Protein AF-A0AB35UR75-F1 (afdb_monomer)

Structure (mmCIF, N/CA/C/O backbone):
data_AF-A0AB35UR75-F1
#
_entry.id   AF-A0AB35UR75-F1
#
loop_
_atom_site.group_PDB
_atom_site.id
_atom_site.type_symbol
_atom_site.label_atom_id
_atom_site.label_alt_id
_atom_site.label_comp_id
_atom_site.label_asym_id
_atom_site.label_entity_id
_atom_site.label_seq_id
_atom_site.pdbx_PDB_ins_code
_atom_site.Cartn_x
_atom_site.Cartn_y
_atom_site.Cartn_z
_atom_site.occupancy
_atom_site.B_iso_or_equiv
_atom_site.auth_seq_id
_atom_site.auth_comp_id
_atom_site.auth_asym_id
_atom_site.auth_atom_id
_atom_site.pdbx_PDB_model_num
ATOM 1 N N . MET A 1 1 ? -21.219 5.440 0.608 1.00 74.81 1 MET A N 1
ATOM 2 C CA . MET A 1 1 ? -21.344 5.245 -0.854 1.00 74.81 1 MET A CA 1
ATOM 3 C C . MET A 1 1 ? -20.034 5.528 -1.594 1.00 74.81 1 MET A C 1
ATOM 5 O O . MET A 1 1 ? -19.455 4.579 -2.101 1.00 74.81 1 MET A O 1
ATOM 9 N N . LEU A 1 2 ? -19.507 6.763 -1.577 1.00 87.50 2 LEU A N 1
ATOM 10 C CA . LEU A 1 2 ? -18.275 7.136 -2.304 1.00 87.50 2 LEU A CA 1
ATOM 11 C C . LEU A 1 2 ? -17.045 6.272 -1.964 1.00 87.50 2 LEU A C 1
ATOM 13 O O . LEU A 1 2 ? -16.333 5.838 -2.860 1.00 87.50 2 LEU A O 1
ATOM 17 N N . LEU A 1 3 ? -16.819 5.976 -0.679 1.00 89.62 3 LEU A N 1
ATOM 18 C CA . LEU A 1 3 ? -15.689 5.144 -0.257 1.00 89.62 3 LEU A CA 1
ATOM 19 C C . LEU A 1 3 ? -15.738 3.734 -0.871 1.00 89.62 3 LEU A C 1
ATOM 21 O O . LEU A 1 3 ? -14.747 3.274 -1.419 1.00 89.62 3 LEU A O 1
ATOM 25 N N . ASN A 1 4 ? -16.903 3.077 -0.843 1.00 89.25 4 ASN A N 1
ATOM 26 C CA . ASN A 1 4 ? -17.063 1.744 -1.430 1.00 89.25 4 ASN A CA 1
ATOM 27 C C . ASN A 1 4 ? -16.842 1.761 -2.945 1.00 89.25 4 ASN A C 1
ATOM 29 O O . ASN A 1 4 ? -16.219 0.845 -3.469 1.00 89.25 4 ASN A O 1
ATOM 33 N N . LEU A 1 5 ? -17.311 2.810 -3.630 1.00 90.56 5 LEU A N 1
ATOM 34 C CA . LEU A 1 5 ? -17.071 2.989 -5.060 1.00 90.56 5 LEU A CA 1
ATOM 35 C C . LEU A 1 5 ? -15.566 3.073 -5.357 1.00 90.56 5 LEU A C 1
ATOM 37 O O . LEU A 1 5 ? -15.084 2.401 -6.261 1.00 90.56 5 LEU A O 1
ATOM 41 N N . MET A 1 6 ? -14.811 3.836 -4.564 1.00 89.94 6 MET A N 1
ATOM 42 C CA . MET A 1 6 ? -13.359 3.946 -4.731 1.00 89.94 6 MET A CA 1
ATOM 43 C C . MET A 1 6 ? -12.644 2.615 -4.470 1.00 89.94 6 MET A C 1
ATOM 45 O O . MET A 1 6 ? -11.841 2.181 -5.291 1.00 89.94 6 MET A O 1
ATOM 49 N N . THR A 1 7 ? -12.964 1.953 -3.355 1.00 90.75 7 THR A N 1
ATOM 50 C CA . THR A 1 7 ? -12.305 0.717 -2.906 1.00 90.75 7 THR A CA 1
ATOM 51 C C . THR A 1 7 ? -12.595 -0.480 -3.807 1.00 90.75 7 THR A C 1
ATOM 53 O O . THR A 1 7 ? -11.682 -1.241 -4.103 1.00 90.75 7 THR A O 1
ATOM 56 N N . TYR A 1 8 ? -13.854 -0.675 -4.204 1.00 91.94 8 TYR A N 1
ATOM 57 C CA . TYR A 1 8 ? -14.306 -1.918 -4.839 1.00 91.94 8 TYR A CA 1
ATOM 58 C C . TYR A 1 8 ? -14.535 -1.794 -6.345 1.00 91.94 8 TYR A C 1
ATOM 60 O O . TYR A 1 8 ? -14.646 -2.815 -7.015 1.00 91.94 8 TYR A O 1
ATOM 68 N N . VAL A 1 9 ? -14.596 -0.572 -6.884 1.00 91.31 9 VAL A N 1
ATOM 69 C CA . VAL A 1 9 ? -14.837 -0.347 -8.315 1.00 91.31 9 VAL A CA 1
ATOM 70 C C . VAL A 1 9 ? -13.695 0.439 -8.938 1.00 91.31 9 VAL A C 1
ATOM 72 O O . VAL A 1 9 ? -12.986 -0.101 -9.775 1.00 91.31 9 VAL A O 1
ATOM 75 N N . LEU A 1 10 ? -13.473 1.688 -8.523 1.00 92.50 10 LEU A N 1
ATOM 76 C CA . LEU A 1 10 ? -12.587 2.600 -9.247 1.00 92.50 10 LEU A CA 1
ATOM 77 C C . LEU A 1 10 ? -11.115 2.176 -9.178 1.00 92.50 10 LEU A C 1
ATOM 79 O O . LEU A 1 10 ? -10.493 2.026 -10.225 1.00 92.50 10 LEU A O 1
ATOM 83 N N . ILE A 1 11 ? -10.560 1.949 -7.981 1.00 93.25 11 ILE A N 1
ATOM 84 C CA . ILE A 1 11 ? -9.151 1.544 -7.838 1.00 93.25 11 ILE A CA 1
ATOM 85 C C . ILE A 1 11 ? -8.904 0.160 -8.467 1.00 93.25 11 ILE A C 1
ATOM 87 O O . ILE A 1 11 ? -7.960 0.047 -9.255 1.00 93.25 11 ILE A O 1
ATOM 91 N N . PRO A 1 12 ? -9.732 -0.878 -8.211 1.00 93.56 12 PRO A N 1
ATOM 92 C CA . PRO A 1 12 ? -9.566 -2.174 -8.866 1.00 93.56 12 PRO A CA 1
ATOM 93 C C . PRO A 1 12 ? -9.702 -2.104 -10.387 1.00 93.56 12 PRO A C 1
ATOM 95 O O . PRO A 1 12 ? -8.818 -2.589 -11.085 1.00 93.56 12 PRO A O 1
ATOM 98 N N . ALA A 1 13 ? -10.752 -1.466 -10.917 1.00 92.06 13 ALA A N 1
ATOM 99 C CA . ALA A 1 13 ? -10.961 -1.372 -12.361 1.00 92.06 13 ALA A CA 1
ATOM 100 C C . ALA A 1 13 ? -9.818 -0.616 -13.040 1.00 92.06 13 ALA A C 1
ATOM 102 O O . ALA A 1 13 ? -9.298 -1.087 -14.046 1.00 92.06 13 ALA A O 1
ATOM 103 N N . TYR A 1 14 ? -9.374 0.505 -12.465 1.00 91.81 14 TYR A N 1
ATOM 104 C CA . TYR A 1 14 ? -8.231 1.247 -12.988 1.00 91.81 14 TYR A CA 1
ATOM 105 C C . TYR A 1 14 ? -6.970 0.377 -13.004 1.00 91.81 14 TYR A C 1
ATOM 107 O O . TYR A 1 14 ? -6.294 0.289 -14.024 1.00 91.81 14 TYR A O 1
ATOM 115 N N . THR A 1 15 ? -6.669 -0.299 -11.892 1.00 91.75 15 THR A N 1
ATOM 116 C CA . THR A 1 15 ? -5.466 -1.136 -11.753 1.00 91.75 15 THR A CA 1
ATOM 117 C C . THR A 1 15 ? -5.481 -2.304 -12.744 1.00 91.75 15 THR A C 1
ATOM 119 O O . THR A 1 15 ? -4.474 -2.566 -13.394 1.00 91.75 15 THR A O 1
ATOM 122 N N . LEU A 1 16 ? -6.626 -2.971 -12.917 1.00 90.75 16 LEU A N 1
ATOM 123 C CA . LEU A 1 16 ? -6.777 -4.098 -13.843 1.00 90.75 16 LEU A CA 1
ATOM 124 C C . LEU A 1 16 ? -6.752 -3.668 -15.316 1.00 90.75 16 LEU A C 1
ATOM 126 O O . LEU A 1 16 ? -6.174 -4.364 -16.147 1.00 90.75 16 LEU A O 1
ATOM 130 N N . LEU A 1 17 ? -7.352 -2.522 -15.652 1.00 89.31 17 LEU A N 1
ATOM 131 C CA . LEU A 1 17 ? -7.284 -1.965 -17.005 1.00 89.31 17 LEU A CA 1
ATOM 132 C C . LEU A 1 17 ? -5.863 -1.515 -17.354 1.00 89.31 17 LEU A C 1
ATOM 134 O O . LEU A 1 17 ? -5.429 -1.716 -18.484 1.00 89.31 17 LEU A O 1
ATOM 138 N N . PHE A 1 18 ? -5.135 -0.953 -16.387 1.00 88.69 18 PHE A N 1
ATOM 139 C CA . PHE A 1 18 ? -3.762 -0.489 -16.571 1.00 88.69 18 PHE A CA 1
ATOM 140 C C . PHE A 1 18 ? -2.787 -1.629 -16.896 1.00 88.69 18 PHE A C 1
ATOM 142 O O . PHE A 1 18 ? -1.912 -1.468 -17.740 1.00 88.69 18 PHE A O 1
ATOM 149 N N . ILE A 1 19 ? -2.965 -2.797 -16.275 1.00 89.38 19 ILE A N 1
ATOM 150 C CA . ILE A 1 19 ? -2.129 -3.982 -16.524 1.00 89.38 19 ILE A CA 1
ATOM 151 C C . ILE A 1 19 ? -2.641 -4.850 -17.682 1.00 89.38 19 ILE A C 1
ATOM 153 O O . ILE A 1 19 ? -2.143 -5.953 -17.890 1.00 89.38 19 ILE A O 1
ATOM 157 N N . LYS A 1 20 ? -3.669 -4.421 -18.423 1.00 86.81 20 LYS A N 1
ATOM 158 C CA . LYS A 1 20 ? -4.241 -5.240 -19.496 1.00 86.81 20 LYS A CA 1
ATOM 159 C C . LYS A 1 20 ? -3.176 -5.533 -20.559 1.00 86.81 20 LYS A C 1
ATOM 161 O O . LYS A 1 20 ? -2.653 -4.619 -21.185 1.00 86.81 20 LYS A O 1
ATOM 166 N N . GLY A 1 21 ? -2.912 -6.819 -20.787 1.00 79.69 21 GLY A N 1
ATOM 167 C CA . GLY A 1 21 ? -1.883 -7.276 -21.727 1.00 79.69 21 GLY A CA 1
ATOM 168 C C . GLY A 1 21 ? -0.485 -7.422 -21.118 1.00 79.69 21 GLY A C 1
ATOM 169 O O . GLY A 1 21 ? 0.453 -7.671 -21.867 1.00 79.69 21 GLY A O 1
ATOM 170 N N . SER A 1 22 ? -0.339 -7.291 -19.793 1.00 82.88 22 SER A N 1
ATOM 171 C CA . SER A 1 22 ? 0.930 -7.512 -19.099 1.00 82.88 22 SER A CA 1
ATOM 172 C C . SER A 1 22 ? 1.208 -8.979 -18.777 1.00 82.88 22 SER A C 1
ATOM 174 O O . SER A 1 22 ? 0.301 -9.787 -18.559 1.00 82.88 22 SER A O 1
ATOM 176 N N . HIS A 1 23 ? 2.497 -9.309 -18.671 1.00 86.56 23 HIS A N 1
ATOM 177 C CA . HIS A 1 23 ? 2.949 -10.568 -18.087 1.00 86.56 23 HIS A CA 1
ATOM 178 C C . HIS A 1 23 ? 2.941 -10.448 -16.562 1.00 86.56 23 HIS A C 1
ATOM 180 O O . HIS A 1 23 ? 3.839 -9.851 -15.969 1.00 86.56 23 HIS A O 1
ATOM 186 N N . LEU A 1 24 ? 1.910 -11.006 -15.926 1.00 84.00 24 LEU A N 1
ATOM 187 C CA . LEU A 1 24 ? 1.669 -10.828 -14.492 1.00 84.00 24 LEU A CA 1
ATOM 188 C C . LEU A 1 24 ? 2.833 -11.311 -13.613 1.00 84.00 24 LEU A C 1
ATOM 190 O O . LEU A 1 24 ? 3.142 -10.664 -12.614 1.00 84.00 24 LEU A O 1
ATOM 194 N N . PHE A 1 25 ? 3.474 -12.421 -13.977 1.00 87.44 25 PHE A N 1
ATOM 195 C CA . PHE A 1 25 ? 4.555 -13.009 -13.185 1.00 87.44 25 PHE A CA 1
ATOM 196 C C . PHE A 1 25 ? 5.946 -12.611 -13.686 1.00 87.44 25 PHE A C 1
ATOM 198 O O . PHE A 1 25 ? 6.838 -12.452 -12.869 1.00 87.44 25 PHE A O 1
ATOM 205 N N . ASP A 1 26 ? 6.121 -12.344 -14.981 1.00 83.31 26 ASP A N 1
ATOM 206 C CA . ASP A 1 26 ? 7.455 -12.132 -15.568 1.00 83.31 26 ASP A CA 1
ATOM 207 C C . ASP A 1 26 ? 7.848 -10.652 -15.712 1.00 83.31 26 ASP A C 1
ATOM 209 O O . ASP A 1 26 ? 8.947 -10.332 -16.162 1.00 83.31 26 ASP A O 1
ATOM 213 N N . SER A 1 27 ? 6.953 -9.725 -15.359 1.00 84.69 27 SER A N 1
ATOM 214 C CA . SER A 1 27 ? 7.192 -8.285 -15.486 1.00 84.69 27 SER A CA 1
ATOM 215 C C . SER A 1 27 ? 6.746 -7.515 -14.251 1.00 84.69 27 SER A C 1
ATOM 217 O O . SER A 1 27 ? 5.850 -7.957 -13.530 1.00 84.69 27 SER A O 1
ATOM 219 N N . ASN A 1 28 ? 7.323 -6.332 -14.040 1.00 85.62 28 ASN A N 1
ATOM 220 C CA . ASN A 1 28 ? 6.916 -5.426 -12.963 1.00 85.62 28 ASN A CA 1
ATOM 221 C C . ASN A 1 28 ? 5.854 -4.440 -13.471 1.00 85.62 28 ASN A C 1
ATOM 223 O O . ASN A 1 28 ? 5.889 -4.008 -14.632 1.00 85.62 28 ASN A O 1
ATOM 227 N N . PHE A 1 29 ? 4.943 -4.034 -12.593 1.00 85.12 29 PHE A N 1
ATOM 228 C CA . PHE A 1 29 ? 3.858 -3.095 -12.879 1.00 85.12 29 PHE A CA 1
ATOM 229 C C . PHE A 1 29 ? 4.420 -1.777 -13.426 1.00 85.12 29 PHE A C 1
ATOM 231 O O . PHE A 1 29 ? 3.922 -1.218 -14.406 1.00 85.12 29 PHE A O 1
ATOM 238 N N . SER A 1 30 ? 5.541 -1.329 -12.861 1.00 85.25 30 SER A N 1
ATOM 239 C CA . SER A 1 30 ? 6.245 -0.118 -13.280 1.00 85.25 30 SER A CA 1
ATOM 240 C C . SER A 1 30 ? 6.883 -0.201 -14.670 1.00 85.25 30 SER A C 1
ATOM 242 O O . SER A 1 30 ? 7.068 0.848 -15.287 1.00 85.25 30 SER A O 1
ATOM 244 N N . VAL A 1 31 ? 7.175 -1.396 -15.212 1.00 84.50 31 VAL A N 1
ATOM 245 C CA . VAL A 1 31 ? 7.622 -1.537 -16.620 1.00 84.50 31 VAL A CA 1
ATOM 246 C C . VAL A 1 31 ? 6.511 -1.074 -17.553 1.00 84.50 31 VAL A C 1
ATOM 248 O O . VAL A 1 31 ? 6.744 -0.262 -18.445 1.00 84.50 31 VAL A O 1
ATOM 251 N N . HIS A 1 32 ? 5.282 -1.529 -17.295 1.00 83.06 32 HIS A N 1
ATOM 252 C CA . HIS A 1 32 ? 4.104 -1.134 -18.066 1.00 83.06 32 HIS A CA 1
ATOM 253 C C . HIS A 1 32 ? 3.824 0.359 -17.938 1.0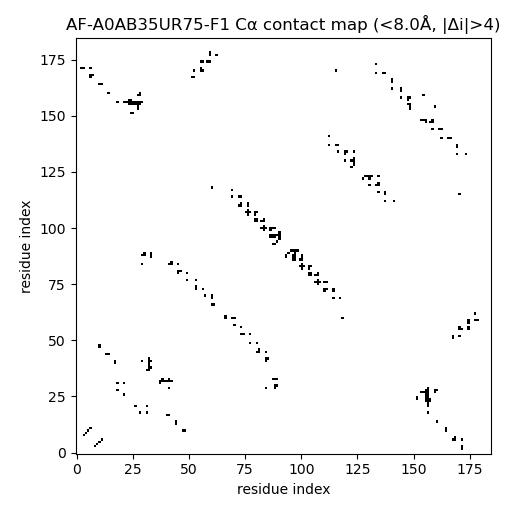0 83.06 32 HIS A C 1
ATOM 255 O O . HIS A 1 32 ? 3.406 0.986 -18.910 1.00 83.06 32 HIS A O 1
ATOM 261 N N . GLY A 1 33 ? 4.098 0.934 -16.767 1.00 77.31 33 GLY A N 1
ATOM 262 C CA . GLY A 1 33 ? 3.952 2.362 -16.523 1.00 77.31 33 GLY A CA 1
ATOM 263 C C . GLY A 1 33 ? 4.985 3.248 -17.195 1.00 77.31 33 GLY A C 1
ATOM 264 O O . GLY A 1 33 ? 4.677 4.394 -17.487 1.00 77.31 33 GLY A O 1
ATOM 265 N N . ASN A 1 34 ? 6.182 2.747 -17.490 1.00 82.44 34 ASN A N 1
ATOM 266 C CA . ASN A 1 34 ? 7.230 3.561 -18.105 1.00 82.44 34 ASN A CA 1
ATOM 267 C C . ASN A 1 34 ? 7.212 3.546 -19.641 1.00 82.44 34 ASN A C 1
ATOM 269 O O . ASN A 1 34 ? 7.977 4.290 -20.262 1.00 82.44 34 ASN A O 1
ATOM 273 N N . LEU A 1 35 ? 6.303 2.781 -20.259 1.00 83.56 35 LEU A N 1
ATOM 274 C CA . LEU A 1 35 ? 6.006 2.895 -21.688 1.00 83.56 35 LEU A CA 1
ATOM 275 C C . LEU A 1 35 ? 5.522 4.322 -22.014 1.00 83.56 35 LEU A C 1
ATOM 277 O O . LEU A 1 35 ? 4.701 4.852 -21.261 1.00 83.56 35 LEU A O 1
ATOM 281 N N . PRO A 1 36 ? 5.948 4.942 -23.133 1.00 79.00 36 PRO A N 1
ATOM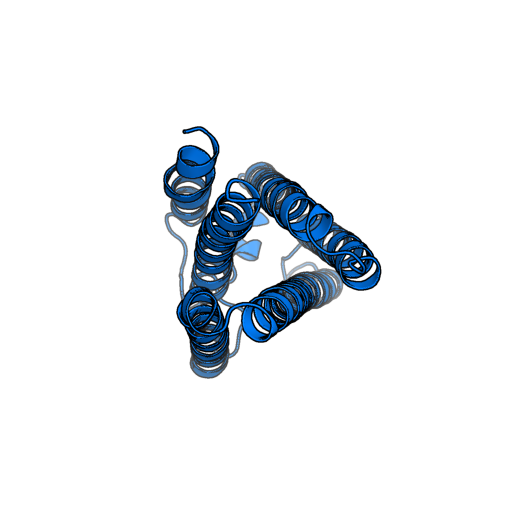 282 C CA . PRO A 1 36 ? 5.612 6.336 -23.449 1.00 79.00 36 PRO A CA 1
ATOM 283 C C . PRO A 1 36 ? 4.112 6.663 -23.405 1.00 79.00 36 PRO A C 1
ATOM 285 O O . PRO A 1 36 ? 3.729 7.755 -22.999 1.00 79.00 36 PRO A O 1
ATOM 288 N N . SER A 1 37 ? 3.248 5.710 -23.768 1.00 84.38 37 SER A N 1
ATOM 289 C CA . SER A 1 37 ? 1.788 5.871 -23.727 1.00 84.38 37 SER A CA 1
ATOM 290 C C . SER A 1 37 ? 1.186 5.816 -22.317 1.00 84.38 37 SER A C 1
ATOM 292 O O . SER A 1 37 ? 0.060 6.265 -22.117 1.00 84.38 37 SER A O 1
ATOM 294 N N . ASN A 1 38 ? 1.907 5.259 -21.341 1.00 87.19 38 ASN A N 1
ATOM 295 C CA . ASN A 1 38 ? 1.361 4.850 -20.046 1.00 87.19 38 ASN A CA 1
ATOM 296 C C . ASN A 1 38 ? 1.925 5.643 -18.858 1.00 87.19 38 ASN A C 1
ATOM 298 O O . ASN A 1 38 ? 1.384 5.528 -17.760 1.00 87.19 38 ASN A O 1
ATOM 302 N N . GLN A 1 39 ? 2.949 6.479 -19.061 1.00 86.31 39 GLN A N 1
ATOM 303 C CA . GLN A 1 39 ? 3.597 7.265 -17.996 1.00 86.31 39 GLN A CA 1
ATOM 304 C C . GLN A 1 39 ? 2.610 8.127 -17.210 1.00 86.31 39 GLN A C 1
ATOM 306 O O . GLN A 1 39 ? 2.606 8.112 -15.978 1.00 86.31 39 GLN A O 1
ATOM 311 N N . LEU A 1 40 ? 1.712 8.822 -17.912 1.00 88.31 40 LEU A N 1
ATOM 312 C CA . LEU A 1 40 ? 0.663 9.606 -17.264 1.00 88.31 40 LEU A CA 1
ATOM 313 C C . LEU A 1 40 ? -0.287 8.705 -16.463 1.00 88.31 40 LEU A C 1
ATOM 315 O O . LEU A 1 40 ? -0.624 9.023 -15.327 1.00 88.31 40 LEU A O 1
ATOM 319 N N . ALA A 1 41 ? -0.696 7.569 -17.031 1.00 90.38 41 ALA A N 1
ATOM 320 C CA . ALA A 1 41 ? -1.603 6.637 -16.369 1.00 90.38 41 ALA A CA 1
ATOM 321 C C . ALA A 1 41 ? -0.974 6.013 -15.110 1.00 90.38 41 ALA A C 1
ATOM 323 O O . ALA A 1 41 ? -1.666 5.818 -14.108 1.00 90.38 41 ALA A O 1
ATOM 324 N N . PHE A 1 42 ? 0.334 5.760 -15.128 1.00 91.94 42 PHE A N 1
ATOM 325 C CA . PHE A 1 42 ? 1.087 5.270 -13.978 1.00 91.94 42 PHE A CA 1
ATOM 326 C C . PHE A 1 42 ? 1.186 6.319 -12.868 1.00 91.94 42 PHE A C 1
ATOM 328 O O . PHE A 1 42 ? 0.915 6.026 -11.702 1.00 91.94 42 PHE A O 1
ATOM 335 N N . LEU A 1 43 ? 1.491 7.567 -13.232 1.00 92.06 43 LEU A N 1
ATOM 336 C CA . LEU A 1 43 ? 1.521 8.678 -12.286 1.00 92.06 43 LEU A CA 1
ATOM 337 C C . LEU A 1 43 ? 0.141 8.915 -11.656 1.00 92.06 43 LEU A C 1
ATOM 339 O O . LEU A 1 43 ? 0.035 9.051 -10.437 1.00 92.06 43 LEU A O 1
ATOM 343 N N . LEU A 1 44 ? -0.923 8.913 -12.466 1.00 92.81 44 LEU A N 1
ATOM 344 C CA . LEU A 1 44 ? -2.304 9.062 -11.999 1.00 92.81 44 LEU A CA 1
ATOM 345 C C . LEU A 1 44 ? -2.706 7.939 -11.038 1.00 92.81 44 LEU A C 1
ATOM 347 O O . LEU A 1 44 ? -3.335 8.214 -10.016 1.00 92.81 44 LEU A O 1
ATOM 351 N N . TRP A 1 45 ? -2.299 6.698 -11.317 1.00 94.69 45 TRP A N 1
ATOM 352 C CA . TRP A 1 45 ? -2.492 5.577 -10.397 1.00 94.69 45 TRP A CA 1
ATOM 353 C C . TRP A 1 45 ? -1.788 5.817 -9.058 1.00 94.69 45 TRP A C 1
ATOM 355 O O . TRP A 1 45 ? -2.411 5.702 -8.001 1.00 94.69 45 TRP A O 1
ATOM 365 N N . GLY A 1 46 ? -0.514 6.219 -9.096 1.00 93.81 46 GLY A N 1
ATOM 366 C CA . GLY A 1 46 ? 0.271 6.515 -7.898 1.00 93.81 46 GLY A CA 1
ATOM 367 C C . GLY A 1 46 ? -0.357 7.617 -7.046 1.00 93.81 46 GLY A C 1
ATOM 368 O O . GLY A 1 46 ? -0.471 7.473 -5.826 1.00 93.81 46 GLY A O 1
ATOM 369 N N . VAL A 1 47 ? -0.832 8.691 -7.681 1.00 94.50 47 VAL A N 1
ATOM 370 C CA . VAL A 1 47 ? -1.544 9.794 -7.016 1.00 94.50 47 VAL A CA 1
ATOM 371 C C . VAL A 1 47 ? -2.857 9.308 -6.401 1.00 94.50 47 VAL A C 1
ATOM 373 O O . VAL A 1 47 ? -3.120 9.585 -5.230 1.00 94.50 47 VAL A O 1
ATOM 376 N N . LEU A 1 48 ? -3.660 8.548 -7.148 1.00 94.88 48 LEU A N 1
ATOM 377 C CA . LEU A 1 48 ? -4.937 8.004 -6.684 1.00 94.88 48 LEU A CA 1
ATOM 378 C C . LEU A 1 48 ? -4.761 7.146 -5.423 1.00 94.88 48 LEU A C 1
ATOM 380 O O . LEU A 1 48 ? -5.441 7.367 -4.417 1.00 94.88 48 LEU A O 1
ATOM 384 N N . VAL A 1 49 ? -3.828 6.194 -5.459 1.00 95.06 49 VAL A N 1
ATOM 385 C CA . VAL A 1 49 ? -3.544 5.284 -4.340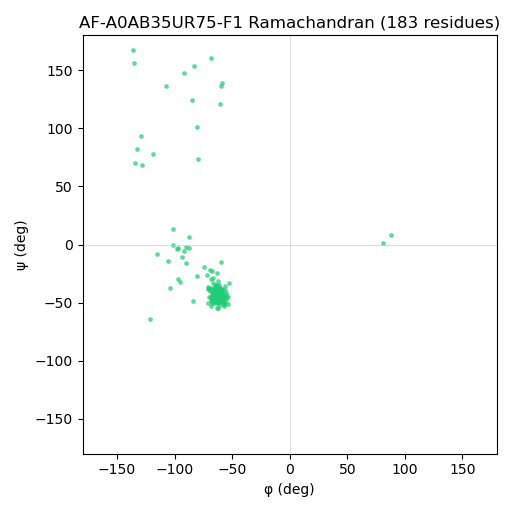 1.00 95.06 49 VAL A CA 1
ATOM 386 C C . VAL A 1 49 ? -2.960 6.045 -3.144 1.00 95.06 49 VAL A C 1
ATOM 388 O O . VAL A 1 49 ? -3.367 5.810 -2.003 1.00 95.06 49 VAL A O 1
ATOM 391 N N . SER A 1 50 ? -2.077 7.018 -3.388 1.00 95.56 50 SER A N 1
ATOM 392 C CA . SER A 1 50 ? -1.506 7.872 -2.338 1.00 95.56 50 SER A CA 1
ATOM 393 C C . SER A 1 50 ? -2.574 8.686 -1.610 1.00 95.56 50 SER A C 1
ATOM 395 O O . SER A 1 50 ? -2.611 8.689 -0.379 1.00 95.56 50 SER A O 1
ATOM 397 N N . ILE A 1 51 ? -3.474 9.344 -2.350 1.00 95.62 51 ILE A N 1
ATOM 398 C CA . ILE A 1 51 ? -4.585 10.117 -1.773 1.00 95.62 51 ILE A CA 1
ATOM 399 C C . ILE A 1 51 ? -5.493 9.195 -0.961 1.00 95.62 51 ILE A C 1
ATOM 401 O O . ILE A 1 51 ? -5.866 9.533 0.165 1.00 95.62 51 ILE A O 1
ATOM 405 N N . TYR A 1 52 ? -5.820 8.021 -1.503 1.00 96.50 52 TYR A N 1
ATOM 406 C CA . TYR A 1 52 ? -6.670 7.046 -0.834 1.00 96.50 52 TYR A CA 1
ATOM 407 C C . TYR A 1 52 ? -6.108 6.636 0.535 1.00 96.50 52 TYR A C 1
ATOM 409 O O . TYR A 1 52 ? -6.798 6.767 1.554 1.00 96.50 52 TYR A O 1
ATOM 417 N N . PHE A 1 53 ? -4.844 6.201 0.585 1.00 97.19 53 PHE A N 1
ATOM 418 C CA . PHE A 1 53 ? -4.206 5.809 1.842 1.00 97.19 53 PHE A CA 1
ATOM 419 C C . PHE A 1 53 ? -4.018 6.994 2.785 1.00 97.19 53 PHE A C 1
ATOM 421 O O . PHE A 1 53 ? -4.319 6.867 3.972 1.00 97.19 53 PHE A O 1
ATOM 428 N N . TYR A 1 54 ? -3.598 8.157 2.277 1.00 96.81 54 TYR A N 1
ATOM 429 C CA . TYR A 1 54 ? -3.432 9.359 3.090 1.00 96.81 54 TYR A CA 1
ATOM 430 C C . TYR A 1 54 ? -4.721 9.728 3.825 1.00 96.81 54 TYR A C 1
ATOM 432 O O . TYR A 1 54 ? -4.709 9.955 5.036 1.00 96.81 54 TYR A O 1
ATOM 440 N N . VAL A 1 55 ? -5.844 9.774 3.105 1.00 96.06 55 VAL A N 1
ATOM 441 C CA . VAL A 1 55 ? -7.133 10.186 3.665 1.00 96.06 55 VAL A CA 1
ATOM 442 C C . VAL A 1 55 ? -7.629 9.170 4.686 1.00 96.06 55 VAL A C 1
ATOM 444 O O . VAL A 1 55 ? -7.993 9.559 5.797 1.00 96.06 55 VAL A O 1
ATOM 447 N N . LEU A 1 56 ? -7.658 7.879 4.346 1.00 96.50 56 LEU A N 1
ATOM 448 C CA . LEU A 1 56 ? -8.218 6.871 5.246 1.00 96.50 56 LEU A CA 1
ATOM 449 C C . LEU A 1 56 ? -7.359 6.640 6.479 1.00 96.50 56 LEU A C 1
ATOM 451 O O . LEU A 1 56 ? -7.896 6.614 7.586 1.00 96.50 56 LEU A O 1
ATOM 455 N N . ILE A 1 57 ? -6.042 6.514 6.313 1.00 96.56 57 ILE A N 1
ATOM 456 C CA . ILE A 1 57 ? -5.153 6.268 7.445 1.00 96.56 57 ILE A CA 1
ATOM 457 C C . ILE A 1 57 ? -5.190 7.468 8.389 1.00 96.56 57 ILE A C 1
ATOM 459 O O . ILE A 1 57 ? -5.416 7.263 9.574 1.00 96.56 57 ILE A O 1
ATOM 463 N N . ASN A 1 58 ? -5.099 8.715 7.907 1.00 94.94 58 ASN A N 1
ATOM 464 C CA . ASN A 1 58 ? -5.227 9.872 8.804 1.00 94.94 58 ASN A CA 1
ATOM 465 C C . ASN A 1 58 ? -6.585 9.915 9.521 1.00 94.94 58 ASN A C 1
ATOM 467 O O . ASN A 1 58 ? -6.630 10.226 10.709 1.00 94.94 58 ASN A O 1
ATOM 471 N N . ARG A 1 59 ? -7.689 9.557 8.849 1.00 94.44 59 ARG A N 1
ATOM 472 C CA . ARG A 1 59 ? -9.011 9.468 9.496 1.00 94.44 59 ARG A CA 1
ATOM 473 C C . ARG A 1 59 ? -9.070 8.421 10.600 1.00 94.44 59 ARG A C 1
ATOM 475 O O . ARG A 1 59 ? -9.726 8.664 11.608 1.00 94.44 59 ARG A O 1
ATOM 482 N N . ILE A 1 60 ? -8.397 7.288 10.419 1.00 94.50 60 ILE A N 1
ATOM 483 C CA . ILE A 1 60 ? -8.247 6.272 11.463 1.00 94.50 60 ILE A CA 1
ATOM 484 C C . ILE A 1 60 ? -7.372 6.816 12.600 1.00 94.50 60 ILE A C 1
ATOM 486 O O . ILE A 1 60 ? -7.749 6.730 13.764 1.00 94.50 60 ILE A O 1
ATOM 490 N N . LEU A 1 61 ? -6.227 7.419 12.273 1.00 93.44 61 LEU A N 1
ATOM 491 C CA . LEU A 1 61 ? -5.260 7.938 13.241 1.00 93.44 61 LEU A CA 1
ATOM 492 C C . LEU A 1 61 ? -5.837 9.035 14.143 1.00 93.44 61 LEU A C 1
ATOM 494 O O . LEU A 1 61 ? -5.512 9.053 15.324 1.00 93.44 61 LEU A O 1
ATOM 498 N N . MET A 1 62 ? -6.737 9.886 13.636 1.00 90.50 62 MET A N 1
ATOM 499 C CA . MET A 1 62 ? -7.450 10.891 14.444 1.00 90.50 62 MET A CA 1
ATOM 500 C C . MET A 1 62 ? -8.297 10.289 15.578 1.00 90.50 62 MET A C 1
ATOM 502 O O . MET A 1 62 ? -8.723 11.017 16.469 1.00 90.50 62 MET A O 1
ATOM 506 N N . ARG A 1 63 ? -8.564 8.977 15.555 1.00 87.62 63 ARG A N 1
ATOM 507 C CA . ARG A 1 63 ? -9.305 8.268 16.609 1.00 87.62 63 ARG A CA 1
ATOM 508 C C . ARG A 1 63 ? -8.406 7.686 17.699 1.00 87.62 63 ARG A C 1
ATOM 510 O O . ARG A 1 63 ? -8.914 7.170 18.686 1.00 87.62 63 ARG A O 1
ATOM 517 N N . PHE A 1 64 ? -7.086 7.773 17.546 1.00 84.75 64 PHE A N 1
ATOM 518 C CA . PHE A 1 64 ? -6.122 7.324 18.547 1.00 84.75 64 PHE A CA 1
ATOM 519 C C . PHE A 1 64 ? -5.460 8.530 19.222 1.00 84.75 64 PHE A C 1
ATOM 521 O O . PHE A 1 64 ? -5.028 9.458 18.544 1.00 84.75 64 PHE A O 1
ATOM 528 N N . GLN A 1 65 ? -5.318 8.493 20.553 1.00 76.19 65 GLN A N 1
ATOM 529 C CA . GLN A 1 65 ? -4.706 9.587 21.324 1.00 76.19 65 GLN A CA 1
ATOM 530 C C . GLN A 1 65 ? -3.228 9.845 20.956 1.00 76.19 65 GLN A C 1
ATOM 532 O O . GLN A 1 65 ? -2.784 10.988 20.980 1.00 76.19 65 GLN A O 1
ATOM 537 N N . GLU A 1 66 ? -2.470 8.817 20.550 1.00 80.06 66 GLU A N 1
ATOM 538 C CA . GLU A 1 66 ? -1.025 8.925 20.275 1.00 80.06 66 GLU A CA 1
ATOM 539 C C . GLU A 1 66 ? -0.620 8.382 18.894 1.00 80.06 66 GLU A C 1
ATOM 541 O O . GLU A 1 66 ? 0.081 7.376 18.771 1.00 80.06 66 GLU A O 1
ATOM 546 N N . ALA A 1 67 ? -1.035 9.055 17.821 1.00 86.81 67 ALA A N 1
ATOM 547 C CA . ALA A 1 67 ? -0.795 8.619 16.438 1.00 86.81 67 ALA A CA 1
ATOM 548 C C . ALA A 1 67 ? 0.361 9.336 15.700 1.00 86.81 67 ALA A C 1
ATOM 550 O O . ALA A 1 67 ? 0.474 9.256 14.472 1.00 86.81 67 ALA A O 1
ATOM 551 N N . ARG A 1 68 ? 1.213 10.084 16.419 1.00 89.25 68 ARG A N 1
ATOM 552 C CA . ARG A 1 68 ? 2.225 10.965 15.802 1.00 89.25 68 ARG A CA 1
ATOM 553 C C . ARG A 1 68 ? 3.224 10.203 14.933 1.00 89.25 68 ARG A C 1
ATOM 555 O O . ARG A 1 68 ? 3.526 10.648 13.828 1.00 89.25 68 ARG A O 1
ATOM 562 N N . LEU A 1 69 ? 3.726 9.069 15.422 1.00 93.38 69 LEU A N 1
ATOM 563 C CA . LEU A 1 69 ? 4.699 8.264 14.688 1.00 93.38 69 LEU A CA 1
ATOM 564 C C . LEU A 1 69 ? 4.083 7.707 13.402 1.00 93.38 69 LEU A C 1
ATOM 566 O O . LEU A 1 69 ? 4.670 7.855 12.337 1.00 93.38 69 LEU A O 1
ATOM 570 N N . GLU A 1 70 ? 2.884 7.130 13.476 1.00 94.38 70 GLU A N 1
ATOM 571 C CA . GLU A 1 70 ? 2.181 6.579 12.315 1.00 94.38 70 GLU A CA 1
ATOM 572 C C . GLU A 1 70 ? 1.883 7.656 11.261 1.00 94.38 70 GLU A C 1
ATOM 574 O O . GLU A 1 70 ? 2.029 7.398 10.069 1.00 94.38 70 GLU A O 1
ATOM 579 N N . SER A 1 71 ? 1.542 8.879 11.683 1.00 94.50 71 SER A N 1
ATOM 580 C CA . SER A 1 71 ? 1.333 10.007 10.767 1.00 94.50 71 SER A CA 1
ATOM 581 C C . SER A 1 71 ? 2.625 10.432 10.056 1.00 94.50 71 SER A C 1
ATOM 583 O O . SER A 1 71 ? 2.605 10.725 8.860 1.00 94.50 71 SER A O 1
ATOM 585 N N . ILE A 1 72 ? 3.766 10.435 10.757 1.00 96.69 72 ILE A N 1
ATOM 586 C CA . ILE A 1 72 ? 5.076 10.714 10.146 1.00 96.69 72 ILE A CA 1
ATOM 587 C C . ILE A 1 72 ? 5.444 9.606 9.157 1.00 96.69 72 ILE A C 1
ATOM 589 O O . ILE A 1 72 ? 5.790 9.902 8.014 1.00 96.69 72 ILE A O 1
ATOM 593 N N . LEU A 1 73 ? 5.313 8.340 9.564 1.00 97.50 73 LEU A N 1
ATOM 594 C CA . LEU A 1 73 ? 5.591 7.190 8.701 1.00 97.50 73 LEU A CA 1
ATOM 595 C C . LEU A 1 73 ? 4.718 7.212 7.442 1.00 97.50 73 LEU A C 1
ATOM 597 O O . LEU A 1 73 ? 5.221 6.932 6.360 1.00 97.50 73 LEU A O 1
ATOM 601 N N . LEU A 1 74 ? 3.444 7.604 7.554 1.00 97.62 74 LEU A N 1
ATOM 602 C CA . LEU A 1 74 ? 2.535 7.740 6.414 1.00 97.62 74 LEU A CA 1
ATOM 603 C C . LEU A 1 74 ? 3.031 8.784 5.409 1.00 97.62 74 LEU A C 1
ATOM 605 O O . LEU A 1 74 ? 3.045 8.523 4.209 1.00 97.62 74 LEU A O 1
ATOM 609 N N . LYS A 1 75 ? 3.466 9.955 5.888 1.00 97.25 75 LYS A N 1
ATOM 610 C CA . LYS A 1 75 ? 4.021 11.008 5.023 1.00 97.25 75 LYS A CA 1
ATOM 611 C C . LYS A 1 75 ? 5.289 10.535 4.314 1.00 97.25 75 LYS A C 1
ATOM 613 O O . LYS A 1 75 ? 5.438 10.791 3.124 1.00 97.25 75 LYS A O 1
ATOM 618 N N . ILE A 1 76 ? 6.161 9.812 5.019 1.00 98.19 76 ILE A N 1
ATOM 619 C CA . ILE A 1 76 ? 7.372 9.220 4.432 1.00 98.19 76 ILE A CA 1
ATOM 620 C C . ILE A 1 76 ? 6.999 8.161 3.386 1.00 98.19 76 ILE A C 1
ATOM 622 O O . ILE A 1 76 ? 7.550 8.183 2.293 1.00 98.19 76 ILE A O 1
ATOM 626 N N . ALA A 1 77 ? 6.040 7.277 3.674 1.00 97.94 77 ALA A N 1
ATOM 627 C CA . ALA A 1 77 ? 5.593 6.246 2.737 1.00 97.94 77 ALA A CA 1
ATOM 628 C C . ALA A 1 77 ? 5.036 6.850 1.439 1.00 97.94 77 ALA A C 1
ATOM 630 O O . ALA A 1 77 ? 5.379 6.395 0.352 1.00 97.94 77 ALA A O 1
ATOM 631 N N . ILE A 1 78 ? 4.230 7.910 1.544 1.00 97.75 78 ILE A N 1
ATOM 632 C CA . ILE A 1 78 ? 3.687 8.625 0.380 1.00 97.75 78 ILE A CA 1
ATOM 633 C C . ILE A 1 78 ? 4.791 9.346 -0.391 1.00 97.75 78 ILE A C 1
ATOM 635 O O . ILE A 1 78 ? 4.794 9.304 -1.617 1.00 97.75 78 ILE A O 1
ATOM 639 N N . LEU A 1 79 ? 5.741 9.978 0.304 1.00 97.56 79 LEU A N 1
ATOM 640 C CA . LEU A 1 79 ? 6.887 10.612 -0.344 1.00 97.56 79 LEU A CA 1
ATOM 641 C C . LEU A 1 79 ? 7.716 9.582 -1.119 1.00 97.56 79 LEU A C 1
ATOM 643 O O . LEU A 1 79 ? 8.059 9.824 -2.270 1.00 97.56 79 LEU A O 1
ATOM 647 N N . LEU A 1 80 ? 8.000 8.425 -0.521 1.00 97.94 80 LEU A N 1
ATOM 648 C CA . LEU A 1 80 ? 8.720 7.341 -1.186 1.00 97.94 80 LEU A CA 1
ATOM 649 C C . LEU A 1 80 ? 7.943 6.799 -2.387 1.00 97.94 80 LEU A C 1
ATOM 651 O O . LEU A 1 80 ? 8.535 6.604 -3.441 1.00 97.94 80 LEU A O 1
ATOM 655 N N . LEU A 1 81 ? 6.625 6.622 -2.271 1.00 96.56 81 LEU A N 1
ATOM 656 C CA . LEU A 1 81 ? 5.797 6.211 -3.404 1.00 96.56 81 LEU A CA 1
ATOM 657 C C . LEU A 1 81 ? 5.828 7.254 -4.528 1.00 96.56 81 LEU A C 1
ATOM 659 O O . LEU A 1 81 ? 5.983 6.890 -5.689 1.00 96.56 81 LEU A O 1
ATOM 663 N N . PHE A 1 82 ? 5.749 8.543 -4.194 1.00 95.19 82 PHE A N 1
ATOM 664 C CA . PHE A 1 82 ? 5.873 9.630 -5.162 1.00 95.19 82 PHE A CA 1
ATOM 665 C C . PHE A 1 82 ? 7.238 9.619 -5.866 1.00 95.19 82 PHE A C 1
ATOM 667 O O . PHE A 1 82 ? 7.306 9.734 -7.090 1.00 95.19 82 PHE A O 1
ATOM 674 N N . MET A 1 83 ? 8.324 9.415 -5.115 1.00 94.88 83 MET A N 1
ATOM 675 C CA . MET A 1 83 ? 9.667 9.271 -5.685 1.00 94.88 83 MET A CA 1
ATOM 676 C C . MET A 1 83 ? 9.770 8.028 -6.568 1.00 94.88 83 MET A C 1
ATOM 678 O O . MET A 1 83 ? 10.384 8.090 -7.627 1.00 94.88 83 MET A O 1
ATOM 682 N N . ALA A 1 84 ? 9.129 6.920 -6.194 1.00 94.44 84 ALA A N 1
ATOM 683 C CA . ALA A 1 84 ? 9.094 5.721 -7.019 1.00 94.44 84 ALA A CA 1
ATOM 684 C C . ALA A 1 84 ? 8.397 5.994 -8.360 1.00 94.44 84 ALA A C 1
ATOM 686 O O . ALA A 1 84 ? 9.003 5.791 -9.407 1.00 94.44 84 ALA A O 1
ATOM 687 N N . VAL A 1 85 ? 7.167 6.518 -8.356 1.00 93.00 85 VAL A N 1
ATOM 688 C CA . VAL A 1 85 ? 6.393 6.709 -9.600 1.00 93.00 85 VAL A CA 1
ATOM 689 C C . VAL A 1 85 ? 6.954 7.792 -10.525 1.00 93.00 85 VAL A C 1
ATOM 691 O O . VAL A 1 85 ? 6.684 7.758 -11.721 1.00 93.00 85 VAL A O 1
ATOM 694 N N . THR A 1 86 ? 7.738 8.734 -9.995 1.00 91.62 86 THR A N 1
ATOM 695 C CA . THR A 1 86 ? 8.429 9.765 -10.793 1.00 91.62 86 THR A CA 1
ATOM 696 C C . THR A 1 86 ? 9.826 9.341 -11.250 1.00 91.62 86 THR A C 1
ATOM 698 O O . THR A 1 86 ? 10.374 9.950 -12.168 1.00 91.62 86 THR A O 1
ATOM 701 N N . THR A 1 87 ? 10.403 8.291 -10.656 1.00 90.75 87 THR A N 1
ATOM 702 C CA . THR A 1 87 ? 11.701 7.745 -11.069 1.00 90.75 87 THR A CA 1
ATOM 703 C C . THR A 1 87 ? 11.511 6.756 -12.224 1.00 90.75 87 THR A C 1
ATOM 705 O O . THR A 1 87 ? 10.784 5.772 -12.055 1.00 90.75 87 THR A O 1
ATOM 708 N N . PRO A 1 88 ? 12.187 6.956 -13.373 1.00 85.44 88 PRO A N 1
ATOM 709 C CA . PRO A 1 88 ? 12.068 6.059 -14.514 1.00 85.44 88 PRO A CA 1
ATOM 710 C C . PRO A 1 88 ? 12.485 4.622 -14.186 1.00 85.44 88 PRO A C 1
ATOM 712 O O . PRO A 1 88 ? 13.534 4.394 -13.57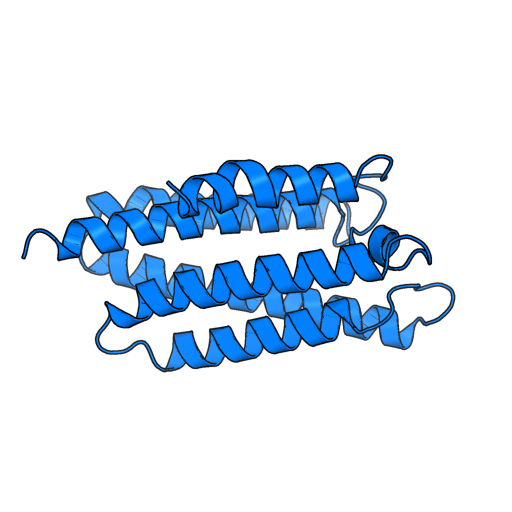7 1.00 85.44 88 PRO A O 1
ATOM 715 N N . TYR A 1 89 ? 11.692 3.656 -14.649 1.00 83.62 89 TYR A N 1
ATOM 716 C CA . TYR A 1 89 ? 11.951 2.224 -14.486 1.00 83.62 89 TYR A CA 1
ATOM 717 C C . TYR A 1 89 ? 12.104 1.519 -15.840 1.00 83.62 89 TYR A C 1
ATOM 719 O O . TYR A 1 89 ? 11.195 0.841 -16.313 1.00 83.62 89 TYR A O 1
ATOM 727 N N . LEU A 1 90 ? 13.279 1.682 -16.455 1.00 84.94 90 LEU A N 1
ATOM 728 C CA . LEU A 1 90 ? 13.744 0.906 -17.610 1.00 84.94 90 LEU A CA 1
ATOM 729 C C . LEU A 1 90 ? 15.153 0.374 -17.291 1.00 84.94 90 LEU A C 1
ATOM 731 O O . LEU A 1 90 ? 16.126 1.095 -17.519 1.00 84.94 90 LEU A O 1
ATOM 735 N N . PRO A 1 91 ? 15.291 -0.854 -16.757 1.00 80.94 91 PRO A N 1
ATOM 736 C CA . PRO A 1 91 ? 16.582 -1.384 -16.305 1.00 80.94 91 PRO A CA 1
ATOM 737 C C . PRO A 1 91 ? 17.664 -1.395 -17.390 1.00 80.94 91 PRO A C 1
ATOM 739 O O . PRO A 1 91 ? 18.816 -1.092 -17.092 1.00 80.94 91 PRO A O 1
ATOM 742 N N . GLU A 1 92 ? 17.271 -1.662 -18.638 1.00 84.69 92 GLU A N 1
ATOM 743 C CA . GLU A 1 92 ? 18.164 -1.718 -19.804 1.00 84.69 92 GLU A CA 1
ATOM 744 C C . GLU A 1 92 ? 18.739 -0.349 -20.204 1.00 84.69 92 GLU A C 1
ATOM 746 O O . GLU A 1 92 ? 19.838 -0.267 -20.741 1.00 84.69 92 GLU A O 1
ATOM 751 N N . GLN A 1 93 ? 18.010 0.744 -19.945 1.00 86.06 93 GLN A N 1
ATOM 752 C CA . GLN A 1 93 ? 18.419 2.102 -20.341 1.00 86.06 93 GLN A CA 1
ATOM 753 C C . GLN A 1 93 ? 18.951 2.919 -19.157 1.00 86.06 93 GLN A C 1
ATOM 755 O O . GLN A 1 93 ? 19.897 3.692 -19.292 1.00 86.06 93 GLN A O 1
ATOM 760 N N . PHE A 1 94 ? 18.346 2.741 -17.981 1.00 85.19 94 PHE A N 1
ATOM 761 C CA . PHE A 1 94 ? 18.568 3.537 -16.775 1.00 85.19 94 PHE A CA 1
ATOM 762 C C . PHE A 1 94 ? 18.717 2.619 -15.546 1.00 85.19 94 PHE A C 1
ATOM 764 O O . PHE A 1 94 ? 17.828 2.566 -14.684 1.00 85.19 94 PHE A O 1
ATOM 771 N N . PRO A 1 95 ? 19.827 1.866 -15.429 1.00 87.88 95 PRO A N 1
ATOM 772 C CA . PRO A 1 95 ? 19.986 0.835 -14.402 1.00 87.88 95 PRO A CA 1
ATOM 773 C C . PRO A 1 95 ? 20.051 1.408 -12.980 1.00 87.88 95 PRO A C 1
ATOM 775 O O . PRO A 1 95 ? 19.575 0.780 -12.035 1.00 87.88 95 PRO A O 1
ATOM 778 N N . PHE A 1 96 ? 20.617 2.605 -12.803 1.00 87.88 96 PHE A N 1
ATOM 779 C CA . PHE A 1 96 ? 20.693 3.255 -11.493 1.00 87.88 96 PHE A CA 1
ATOM 780 C C . PHE A 1 96 ? 19.320 3.751 -11.022 1.00 87.88 96 PHE A C 1
ATOM 782 O O . PHE A 1 96 ? 18.889 3.415 -9.919 1.00 87.88 96 PHE A O 1
ATOM 789 N N . GLN A 1 97 ? 18.599 4.482 -11.875 1.00 89.00 97 GLN A N 1
ATOM 790 C CA . GLN A 1 97 ? 17.243 4.959 -11.596 1.00 89.00 97 GLN A CA 1
ATOM 791 C C . GLN A 1 97 ? 16.298 3.786 -11.324 1.00 89.00 97 GLN A C 1
ATOM 793 O O . GLN A 1 97 ? 15.531 3.824 -10.368 1.00 89.00 97 GLN A O 1
ATOM 798 N N . SER A 1 98 ? 16.430 2.696 -12.082 1.00 89.31 98 SER A N 1
ATOM 799 C CA . SER A 1 98 ? 15.612 1.500 -11.883 1.00 89.31 98 SER A CA 1
ATOM 800 C C . SER A 1 98 ? 15.845 0.849 -10.515 1.00 89.31 98 SER A C 1
ATOM 802 O O . SER A 1 98 ? 14.894 0.406 -9.874 1.00 89.31 98 SER A O 1
ATOM 804 N N . LYS A 1 99 ? 17.089 0.841 -10.015 1.00 90.56 99 LYS A N 1
ATOM 805 C CA . LYS A 1 99 ? 17.390 0.389 -8.644 1.00 90.56 99 LYS A CA 1
ATOM 806 C C . LYS A 1 99 ? 16.767 1.311 -7.596 1.00 90.56 99 LYS A C 1
ATOM 808 O O . LYS A 1 99 ? 16.168 0.813 -6.646 1.00 90.56 99 LYS A O 1
ATOM 813 N N . LEU A 1 100 ? 16.870 2.631 -7.772 1.00 93.50 100 LEU A N 1
ATOM 814 C CA . LEU A 1 100 ? 16.246 3.600 -6.864 1.00 93.50 100 LEU A CA 1
ATOM 815 C C . LEU A 1 100 ? 14.724 3.444 -6.826 1.00 93.50 100 LEU A C 1
ATOM 817 O O . LEU A 1 100 ? 14.151 3.391 -5.742 1.00 93.50 100 LEU A O 1
ATOM 821 N N . HIS A 1 101 ? 14.088 3.292 -7.989 1.00 94.12 101 HIS A N 1
ATOM 822 C CA . HIS A 1 101 ? 12.658 3.024 -8.104 1.00 94.12 101 HIS A CA 1
ATOM 823 C C . HIS A 1 101 ? 12.248 1.807 -7.264 1.00 94.12 101 HIS A C 1
ATOM 825 O O . HIS A 1 101 ? 11.334 1.914 -6.447 1.00 94.12 101 HIS A O 1
ATOM 831 N N . ILE A 1 102 ? 12.951 0.675 -7.417 1.00 91.94 102 ILE A N 1
ATOM 832 C CA . ILE A 1 102 ? 12.674 -0.548 -6.646 1.00 91.94 102 ILE A CA 1
ATOM 833 C C . ILE A 1 102 ? 12.804 -0.274 -5.146 1.00 91.94 102 ILE A C 1
ATOM 835 O O . ILE A 1 102 ? 11.907 -0.625 -4.382 1.00 91.94 102 ILE A O 1
ATOM 839 N N . VAL A 1 103 ? 13.890 0.376 -4.715 1.00 95.19 103 VAL A N 1
ATOM 840 C CA . VAL A 1 103 ? 14.122 0.690 -3.296 1.00 95.19 103 VAL A CA 1
ATOM 841 C C . VAL A 1 103 ? 13.002 1.570 -2.739 1.00 95.19 103 VAL A C 1
ATOM 843 O O . VAL A 1 103 ? 12.462 1.269 -1.675 1.00 95.19 103 VAL A O 1
ATOM 846 N N . PHE A 1 104 ? 12.610 2.624 -3.454 1.00 96.56 104 PHE A N 1
ATOM 847 C CA . PHE A 1 104 ? 11.543 3.526 -3.027 1.00 96.56 104 PHE A CA 1
ATOM 848 C C . PHE A 1 104 ? 10.181 2.825 -2.961 1.00 96.56 104 PHE A C 1
ATOM 850 O O . PHE A 1 104 ? 9.501 2.930 -1.940 1.00 96.56 104 PHE A O 1
ATOM 857 N N . ALA A 1 105 ? 9.804 2.070 -3.997 1.00 95.00 105 ALA A N 1
ATOM 858 C CA . ALA A 1 105 ? 8.534 1.344 -4.049 1.00 95.00 105 ALA A CA 1
ATOM 859 C C . ALA A 1 105 ? 8.441 0.272 -2.951 1.00 95.00 105 ALA A C 1
ATOM 861 O O . ALA A 1 105 ? 7.420 0.140 -2.265 1.00 95.00 105 ALA A O 1
ATOM 862 N N . PHE A 1 106 ? 9.533 -0.464 -2.739 1.00 94.50 106 PHE A N 1
ATOM 863 C CA . PHE A 1 106 ? 9.606 -1.509 -1.729 1.00 94.50 106 PHE A CA 1
ATOM 864 C C . PHE A 1 106 ? 9.536 -0.929 -0.312 1.00 94.50 106 PHE A C 1
ATOM 866 O O . PHE A 1 106 ? 8.723 -1.374 0.499 1.00 94.50 106 PHE A O 1
ATOM 873 N N . LEU A 1 107 ? 10.314 0.120 -0.016 1.00 97.50 107 LEU A N 1
ATOM 874 C CA . LEU A 1 107 ? 10.271 0.790 1.286 1.00 97.50 107 LEU A CA 1
ATOM 875 C C . LEU A 1 107 ? 8.910 1.441 1.560 1.00 97.50 107 LEU A C 1
ATOM 877 O O . LEU A 1 107 ? 8.409 1.329 2.678 1.00 97.50 107 LEU A O 1
ATOM 881 N N . ALA A 1 108 ? 8.278 2.068 0.562 1.00 97.88 108 ALA A N 1
ATOM 882 C CA . ALA A 1 108 ? 6.925 2.609 0.703 1.00 97.88 108 ALA A CA 1
ATOM 883 C C . ALA A 1 108 ? 5.920 1.519 1.115 1.00 97.88 108 ALA A C 1
ATOM 885 O O . ALA A 1 108 ? 5.124 1.718 2.036 1.00 97.88 108 ALA A O 1
ATOM 886 N N . SER A 1 109 ? 6.007 0.342 0.488 1.00 97.19 109 SER A N 1
ATOM 887 C CA . SER A 1 109 ? 5.147 -0.812 0.777 1.00 97.19 109 SER A CA 1
ATOM 888 C C . SER A 1 109 ? 5.389 -1.386 2.177 1.00 97.19 109 SER A C 1
ATOM 890 O O . SER A 1 109 ? 4.437 -1.654 2.914 1.00 97.19 109 SER A O 1
ATOM 892 N N . LEU A 1 110 ? 6.654 -1.509 2.595 1.00 97.56 110 LEU A N 1
ATOM 893 C CA . LEU A 1 110 ? 7.009 -1.949 3.948 1.00 97.56 110 LEU A CA 1
ATOM 894 C C . LEU A 1 110 ? 6.529 -0.969 5.024 1.00 97.56 110 LEU A C 1
ATOM 896 O O . LEU A 1 110 ? 6.011 -1.395 6.057 1.00 97.56 110 LEU A O 1
ATOM 900 N N . LEU A 1 111 ? 6.663 0.338 4.787 1.00 98.25 111 LEU A N 1
ATOM 901 C CA . LEU A 1 111 ? 6.156 1.355 5.706 1.00 98.25 111 LEU A CA 1
ATOM 902 C C . LEU A 1 111 ? 4.632 1.303 5.812 1.00 98.25 111 LEU A C 1
ATOM 904 O O . LEU A 1 111 ? 4.107 1.388 6.921 1.00 98.25 111 LEU A O 1
ATOM 908 N N . LEU A 1 112 ? 3.922 1.116 4.696 1.00 98.19 112 LEU A N 1
ATOM 909 C CA . LEU A 1 112 ? 2.471 0.942 4.711 1.00 98.19 112 LEU A CA 1
ATOM 910 C C . LEU A 1 112 ? 2.064 -0.274 5.556 1.00 98.19 112 LEU A C 1
ATOM 912 O O . LEU A 1 112 ? 1.203 -0.143 6.427 1.00 98.19 112 LEU A O 1
ATOM 916 N N . LEU A 1 113 ? 2.714 -1.427 5.364 1.00 98.06 113 LEU A N 1
ATOM 917 C CA . LEU A 1 113 ? 2.484 -2.611 6.199 1.00 98.06 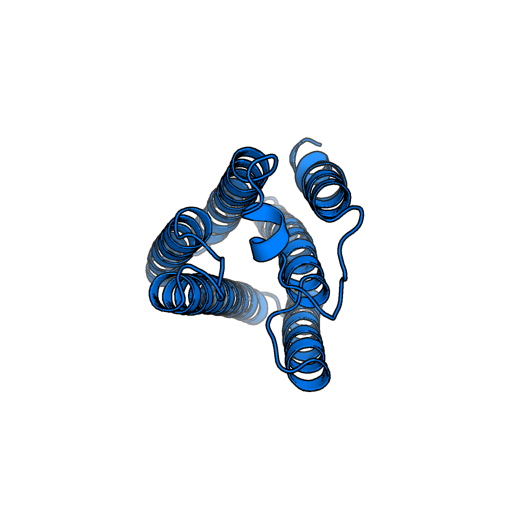113 LEU A CA 1
ATOM 918 C C . LEU A 1 113 ? 2.746 -2.318 7.674 1.00 98.06 113 LEU A C 1
ATOM 920 O O . LEU A 1 113 ? 1.906 -2.634 8.515 1.00 98.06 113 LEU A O 1
ATOM 924 N N . LEU A 1 114 ? 3.876 -1.688 7.999 1.00 98.06 114 LEU A N 1
ATOM 925 C CA . LEU A 1 114 ? 4.229 -1.337 9.372 1.00 98.06 114 LEU A CA 1
ATOM 926 C C . LEU A 1 114 ? 3.157 -0.451 10.019 1.00 98.06 114 LEU A C 1
ATOM 928 O O . LEU A 1 114 ? 2.747 -0.708 11.151 1.00 98.06 114 LEU A O 1
ATOM 932 N N . ILE A 1 115 ? 2.673 0.566 9.303 1.00 97.56 115 ILE A N 1
ATOM 933 C CA . ILE A 1 115 ? 1.597 1.448 9.770 1.00 97.56 115 ILE A CA 1
ATOM 934 C C . ILE A 1 115 ? 0.326 0.637 10.039 1.00 97.56 115 ILE A C 1
ATOM 936 O O . ILE A 1 115 ? -0.251 0.755 11.120 1.00 97.56 115 ILE A O 1
ATOM 940 N N . LEU A 1 116 ? -0.086 -0.224 9.104 1.00 97.62 116 LEU A N 1
ATOM 941 C CA . LEU A 1 116 ? -1.278 -1.060 9.260 1.00 97.62 116 LEU A CA 1
ATOM 942 C C . LEU A 1 116 ? -1.143 -2.037 10.437 1.00 97.62 116 LEU A C 1
ATOM 944 O O . LEU A 1 116 ? -2.074 -2.143 11.234 1.00 97.62 116 LEU A O 1
ATOM 948 N N . TYR A 1 117 ? 0.019 -2.672 10.627 1.00 97.62 117 TYR A N 1
ATOM 949 C CA . TYR A 1 117 ? 0.280 -3.548 11.778 1.00 97.62 117 TYR A CA 1
ATOM 950 C C . TYR A 1 117 ? 0.194 -2.783 13.097 1.00 97.62 117 TYR A C 1
ATOM 952 O O . TYR A 1 117 ? -0.376 -3.285 14.067 1.00 97.62 117 TYR A O 1
ATOM 960 N N . ARG A 1 118 ? 0.719 -1.554 13.151 1.00 95.62 118 ARG A N 1
ATOM 961 C CA . ARG A 1 118 ? 0.643 -0.719 14.357 1.00 95.62 118 ARG A CA 1
ATOM 962 C C . ARG A 1 118 ? -0.787 -0.290 14.669 1.00 95.62 118 ARG A C 1
ATOM 964 O O . ARG A 1 118 ? -1.193 -0.382 15.827 1.00 95.62 118 ARG A O 1
ATOM 971 N N . ILE A 1 119 ? -1.553 0.132 13.662 1.00 95.00 119 ILE A N 1
ATOM 972 C CA . ILE A 1 119 ? -2.961 0.525 13.820 1.00 95.00 119 ILE A CA 1
ATOM 973 C C . ILE A 1 119 ? -3.799 -0.671 14.276 1.00 95.00 119 ILE A C 1
ATOM 975 O O . ILE A 1 119 ? -4.452 -0.597 15.317 1.00 95.00 119 ILE A O 1
ATOM 979 N N . VAL A 1 120 ? -3.747 -1.786 13.542 1.00 95.44 120 VAL A N 1
ATOM 980 C CA . VAL A 1 120 ? -4.511 -2.997 13.871 1.00 95.44 120 VAL A CA 1
ATOM 981 C C . VAL A 1 120 ? -4.075 -3.552 15.221 1.00 95.44 120 VAL A C 1
ATOM 983 O O . VAL A 1 120 ? -4.920 -3.907 16.031 1.00 95.44 120 VAL A O 1
ATOM 986 N N . GLY A 1 121 ? -2.775 -3.565 15.524 1.00 93.94 121 GLY A N 1
ATOM 987 C CA . GLY A 1 121 ? -2.260 -4.018 16.813 1.00 93.94 121 GLY A CA 1
ATOM 988 C C . GLY A 1 121 ? -2.740 -3.162 17.989 1.00 93.94 121 GLY A C 1
ATOM 989 O O . GLY A 1 121 ? -3.025 -3.702 19.057 1.00 93.94 121 GLY A O 1
ATOM 990 N N . ARG A 1 122 ? -2.864 -1.840 17.812 1.00 91.50 122 ARG A N 1
ATOM 991 C CA . ARG A 1 122 ? -3.469 -0.947 18.815 1.00 91.50 122 ARG A CA 1
ATOM 992 C C . ARG A 1 122 ? -4.954 -1.243 19.002 1.00 91.50 122 ARG A C 1
ATOM 994 O O . ARG A 1 122 ? -5.372 -1.463 20.134 1.00 91.50 122 ARG A O 1
ATOM 1001 N N . ALA A 1 123 ? -5.709 -1.314 17.910 1.00 90.75 123 ALA A N 1
ATOM 1002 C CA . ALA A 1 123 ? -7.142 -1.592 17.949 1.00 90.75 123 ALA A CA 1
ATOM 1003 C C . ALA A 1 123 ? -7.451 -2.975 18.554 1.00 90.75 123 ALA A C 1
ATOM 1005 O O . ALA A 1 123 ? -8.319 -3.110 19.412 1.00 90.75 123 ALA A O 1
ATOM 1006 N N . TYR A 1 124 ? -6.652 -3.985 18.203 1.00 91.88 124 TYR A N 1
ATOM 1007 C CA . TYR A 1 124 ? -6.741 -5.341 18.740 1.00 91.88 124 TYR A CA 1
ATOM 1008 C C . TYR A 1 124 ? -6.504 -5.407 20.247 1.00 91.88 124 TYR A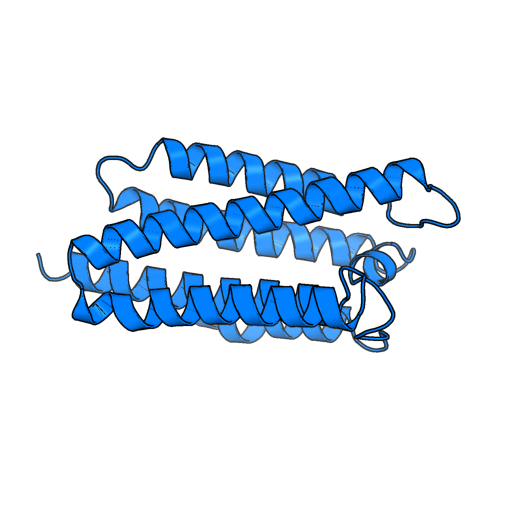 C 1
ATOM 1010 O O . TYR A 1 124 ? -7.153 -6.191 20.933 1.00 91.88 124 TYR A O 1
ATOM 1018 N N . ARG A 1 125 ? -5.600 -4.587 20.799 1.00 89.31 125 ARG A N 1
ATOM 1019 C CA . ARG A 1 125 ? -5.397 -4.541 22.255 1.00 89.31 125 ARG A CA 1
ATOM 1020 C C . ARG A 1 125 ? -6.604 -3.983 23.006 1.00 89.31 125 ARG A C 1
ATOM 1022 O O . ARG A 1 125 ? -6.794 -4.374 24.150 1.00 89.31 125 ARG A O 1
ATOM 1029 N N . GLN A 1 126 ? -7.388 -3.108 22.378 1.00 85.50 126 GLN A N 1
ATOM 1030 C CA . GLN A 1 126 ? -8.582 -2.512 22.980 1.00 85.50 126 GLN A CA 1
ATOM 1031 C C . GLN A 1 126 ? -9.808 -3.425 22.828 1.00 85.50 126 GLN A C 1
ATOM 1033 O O . GLN A 1 126 ? -10.468 -3.717 23.817 1.00 85.50 126 GLN A O 1
ATOM 1038 N N . HIS A 1 127 ? -10.064 -3.937 21.619 1.00 86.06 127 HIS A N 1
ATOM 1039 C CA . HIS A 1 127 ? -11.249 -4.744 21.301 1.00 86.06 127 HIS A CA 1
ATOM 1040 C C . HIS A 1 127 ? -10.840 -6.007 20.534 1.00 86.06 127 HIS A C 1
ATOM 1042 O O . HIS A 1 127 ? -10.859 -6.062 19.306 1.00 86.06 127 HIS A O 1
ATOM 1048 N N . ARG A 1 128 ? -10.399 -7.045 21.257 1.00 84.38 128 ARG A N 1
ATOM 1049 C CA . ARG A 1 128 ? -9.776 -8.215 20.616 1.00 84.38 128 ARG A CA 1
ATOM 1050 C C . ARG A 1 128 ? -10.671 -8.888 19.581 1.00 84.38 128 ARG A C 1
ATOM 1052 O O . ARG A 1 128 ? -10.185 -9.125 18.482 1.00 84.38 128 ARG A O 1
ATOM 1059 N N . SER A 1 129 ? -11.919 -9.221 19.915 1.00 88.06 129 SER A N 1
ATOM 1060 C CA . SER A 1 129 ? -12.826 -9.977 19.032 1.00 88.06 129 SER A CA 1
ATOM 1061 C C . SER A 1 129 ? -12.965 -9.332 17.657 1.00 88.06 129 SER A C 1
ATOM 1063 O O . SER A 1 129 ? -12.810 -10.004 16.640 1.00 88.06 129 SER A O 1
ATOM 1065 N N . ASP A 1 130 ? -13.152 -8.019 17.645 1.00 89.94 130 ASP A N 1
ATOM 1066 C CA . ASP A 1 130 ? -13.595 -7.288 16.462 1.00 89.94 130 ASP A CA 1
ATOM 1067 C C . ASP A 1 130 ? -12.436 -7.022 15.503 1.00 89.94 130 ASP A C 1
ATOM 1069 O O . ASP A 1 130 ? -12.613 -6.955 14.287 1.00 89.94 130 ASP A O 1
ATOM 1073 N N . TYR A 1 131 ? -11.214 -6.938 16.042 1.00 93.62 131 TYR A N 1
ATOM 1074 C CA . TYR A 1 131 ? -10.022 -6.641 15.255 1.00 93.62 131 TYR A CA 1
ATOM 1075 C C . TYR A 1 131 ? -9.198 -7.879 14.846 1.00 93.62 131 TYR A C 1
ATOM 1077 O O . TYR A 1 131 ? -8.253 -7.744 14.063 1.00 93.62 131 TYR A O 1
ATOM 1085 N N . ARG A 1 132 ? -9.562 -9.097 15.295 1.00 93.56 132 ARG A N 1
ATOM 1086 C CA . ARG A 1 132 ? -8.878 -10.357 14.905 1.00 93.56 132 ARG A CA 1
ATOM 1087 C C . ARG A 1 132 ? -8.820 -10.553 13.401 1.00 93.56 132 ARG A C 1
ATOM 1089 O O . ARG A 1 132 ? -7.764 -10.886 12.869 1.00 93.56 132 ARG A O 1
ATOM 1096 N N . ILE A 1 133 ? -9.949 -10.342 12.727 1.00 94.81 133 ILE A N 1
ATOM 1097 C CA . ILE A 1 133 ? -10.060 -10.590 11.289 1.00 94.81 133 ILE A CA 1
ATOM 1098 C C . ILE A 1 133 ? -9.098 -9.707 10.488 1.00 94.81 133 ILE A C 1
ATOM 1100 O O . ILE A 1 133 ? -8.472 -10.182 9.543 1.00 94.81 133 ILE A O 1
ATOM 1104 N N . TYR A 1 134 ? -8.896 -8.456 10.909 1.00 96.56 134 TYR A N 1
ATOM 1105 C CA . TYR A 1 134 ? -7.964 -7.527 10.267 1.00 96.56 134 TYR A CA 1
ATOM 1106 C C . TYR A 1 134 ? -6.508 -7.930 10.500 1.00 96.56 134 TYR A C 1
ATOM 1108 O O . TYR A 1 134 ? -5.695 -7.823 9.584 1.00 96.56 134 TYR A O 1
ATOM 1116 N N . LEU A 1 135 ? -6.178 -8.440 11.691 1.00 96.19 135 LEU A N 1
ATOM 1117 C CA . LEU A 1 135 ? -4.835 -8.936 11.988 1.00 96.19 135 LEU A CA 1
ATOM 1118 C C . LEU A 1 135 ? -4.506 -10.183 11.158 1.00 96.19 135 LEU A C 1
ATOM 1120 O O . LEU A 1 135 ? -3.448 -10.243 10.535 1.00 96.19 135 LEU A O 1
ATOM 1124 N N . TYR A 1 136 ? -5.431 -11.146 11.084 1.00 96.56 136 TYR A N 1
ATOM 1125 C CA . TYR A 1 136 ? -5.270 -12.326 10.232 1.00 96.56 136 TYR A CA 1
ATOM 1126 C C . TYR A 1 136 ? -5.188 -11.960 8.753 1.00 96.56 136 TYR A C 1
ATOM 1128 O O . TYR A 1 136 ? -4.329 -12.486 8.050 1.00 96.56 136 TYR A O 1
ATOM 1136 N N . SER A 1 137 ? -6.009 -11.012 8.298 1.00 97.25 137 SER A N 1
ATOM 1137 C CA . SER A 1 137 ? -5.941 -10.504 6.926 1.00 97.25 137 SER A CA 1
ATOM 1138 C C . SER A 1 137 ? -4.575 -9.886 6.627 1.00 97.25 137 SER A C 1
ATOM 1140 O O . SER A 1 137 ? -4.010 -10.133 5.569 1.00 97.25 137 SER A O 1
ATOM 1142 N N . LEU A 1 138 ? -3.995 -9.131 7.563 1.00 97.75 138 LEU A N 1
ATOM 1143 C CA . LEU A 1 138 ? -2.691 -8.498 7.370 1.00 97.75 138 LEU A CA 1
ATOM 1144 C C . LEU A 1 138 ? -1.543 -9.520 7.340 1.00 97.75 138 LEU A C 1
ATOM 1146 O O . LEU A 1 138 ? -0.652 -9.419 6.491 1.00 97.75 138 LEU A O 1
ATOM 1150 N N . HIS A 1 139 ? -1.596 -10.539 8.203 1.00 98.00 139 HIS A N 1
ATOM 1151 C CA . HIS A 1 139 ? -0.675 -11.677 8.149 1.00 98.00 139 HIS A CA 1
ATOM 1152 C C . HIS A 1 139 ? -0.798 -12.442 6.834 1.00 98.00 139 HIS A C 1
ATOM 1154 O O . HIS A 1 139 ? 0.220 -12.734 6.213 1.00 98.00 139 HIS A O 1
ATOM 1160 N N . PHE A 1 140 ? -2.023 -12.697 6.372 1.00 98.06 140 PHE A N 1
ATOM 1161 C CA . PHE A 1 140 ? -2.276 -13.346 5.090 1.00 98.06 140 PHE A CA 1
ATOM 1162 C C . PHE A 1 140 ? -1.714 -12.532 3.918 1.00 98.06 140 PHE A C 1
ATOM 1164 O O . PHE A 1 140 ? -0.966 -13.077 3.113 1.00 98.06 140 PHE A O 1
ATOM 1171 N N . ILE A 1 141 ? -1.991 -11.224 3.854 1.00 98.12 141 ILE A N 1
ATOM 1172 C CA . ILE A 1 141 ? -1.455 -10.333 2.811 1.00 98.12 141 ILE A CA 1
ATOM 1173 C C . ILE A 1 141 ? 0.073 -10.364 2.818 1.00 98.12 141 ILE A C 1
ATOM 1175 O O . ILE A 1 141 ? 0.687 -10.485 1.762 1.00 98.12 141 ILE A O 1
ATOM 1179 N N . THR A 1 142 ? 0.692 -10.295 3.998 1.00 98.00 142 THR A N 1
ATOM 1180 C CA . THR A 1 142 ? 2.155 -10.317 4.134 1.00 98.00 142 THR A CA 1
ATOM 1181 C C . THR A 1 142 ? 2.735 -11.658 3.679 1.00 98.00 142 THR A C 1
ATOM 1183 O O . THR A 1 142 ? 3.684 -11.682 2.899 1.00 98.00 142 THR A O 1
ATOM 1186 N N . ALA A 1 143 ? 2.151 -12.773 4.127 1.00 98.00 143 ALA A N 1
ATOM 1187 C CA . ALA A 1 143 ? 2.600 -14.120 3.788 1.00 98.00 143 ALA A CA 1
ATOM 1188 C C . ALA A 1 143 ? 2.450 -14.409 2.290 1.00 98.00 143 ALA A C 1
ATOM 1190 O O . ALA A 1 143 ? 3.398 -14.872 1.664 1.00 98.00 143 ALA A O 1
ATOM 1191 N N . MET A 1 144 ? 1.304 -14.069 1.697 1.00 97.69 144 MET A N 1
ATOM 1192 C CA . MET A 1 144 ? 1.067 -14.223 0.259 1.00 97.69 144 MET A CA 1
ATOM 1193 C C . MET A 1 144 ? 1.972 -13.318 -0.578 1.00 97.69 144 MET A C 1
ATOM 1195 O O . MET A 1 144 ? 2.484 -13.750 -1.606 1.00 97.69 144 MET A O 1
ATOM 1199 N N . SER A 1 145 ? 2.227 -12.089 -0.120 1.00 97.06 145 SER A N 1
ATOM 1200 C CA . SER A 1 145 ? 3.166 -11.183 -0.791 1.00 97.06 145 SER A CA 1
ATOM 1201 C C . SER A 1 145 ? 4.592 -11.740 -0.770 1.00 97.06 145 SER A C 1
ATOM 1203 O O . SER A 1 145 ? 5.283 -11.734 -1.786 1.00 97.06 145 SER A O 1
ATOM 1205 N N . CYS A 1 146 ? 5.019 -12.281 0.374 1.00 96.69 146 CYS A N 1
ATOM 1206 C CA . CYS A 1 146 ? 6.305 -12.961 0.510 1.00 96.69 146 CYS A CA 1
ATOM 1207 C C . CYS A 1 146 ? 6.380 -14.203 -0.391 1.00 96.69 146 CYS A C 1
ATOM 1209 O O . CYS A 1 146 ? 7.376 -14.398 -1.079 1.00 96.69 146 CYS A O 1
ATOM 1211 N N . LEU A 1 147 ? 5.309 -15.002 -0.452 1.00 96.31 147 LEU A N 1
ATOM 1212 C CA . LEU A 1 147 ? 5.228 -16.173 -1.321 1.00 96.31 147 LEU A CA 1
ATOM 1213 C C . LEU A 1 147 ? 5.399 -15.793 -2.797 1.00 96.31 147 LEU A C 1
ATOM 1215 O O . LEU A 1 147 ? 6.227 -16.393 -3.474 1.00 96.31 147 LEU A O 1
ATOM 1219 N N . PHE A 1 148 ? 4.677 -14.785 -3.295 1.00 93.94 148 PHE A N 1
ATOM 1220 C CA . PHE A 1 148 ? 4.8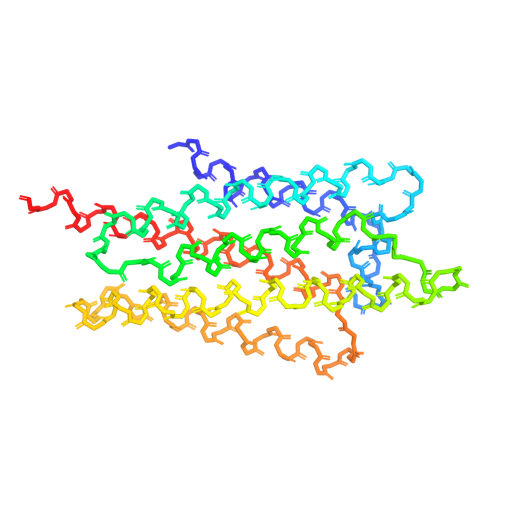55 -14.320 -4.675 1.00 93.94 148 PHE A CA 1
ATOM 1221 C C . PHE A 1 148 ? 6.272 -13.814 -4.939 1.00 93.94 148 PHE A C 1
ATOM 1223 O O . PHE A 1 148 ? 6.851 -14.151 -5.969 1.00 93.94 148 PHE A O 1
ATOM 1230 N N . PHE A 1 149 ? 6.851 -13.063 -4.002 1.00 93.56 149 PHE A N 1
ATOM 1231 C CA . PHE A 1 149 ? 8.223 -12.589 -4.134 1.00 93.56 149 PHE A CA 1
ATOM 1232 C C . PHE A 1 149 ? 9.234 -13.745 -4.201 1.00 93.56 149 PHE A C 1
ATOM 1234 O O . PHE A 1 149 ? 10.117 -13.732 -5.051 1.00 93.56 149 PHE A O 1
ATOM 1241 N N . LEU A 1 150 ? 9.086 -14.768 -3.353 1.00 94.94 150 LEU A N 1
ATOM 1242 C CA . LEU A 1 150 ? 9.982 -15.929 -3.316 1.00 94.94 150 LEU A CA 1
ATOM 1243 C C . LEU A 1 150 ? 9.822 -16.855 -4.527 1.00 94.94 150 LEU A C 1
ATOM 1245 O O . LEU A 1 150 ? 10.813 -17.407 -4.993 1.00 94.94 150 LEU A O 1
ATOM 1249 N N . LEU A 1 151 ? 8.597 -17.034 -5.031 1.00 92.56 151 LEU A N 1
ATOM 1250 C CA . LEU A 1 151 ? 8.329 -17.895 -6.188 1.00 92.56 151 LEU A CA 1
ATOM 1251 C C . LEU A 1 151 ? 8.867 -17.306 -7.492 1.00 92.56 151 LEU A C 1
ATOM 1253 O O . LEU A 1 151 ? 9.339 -18.050 -8.345 1.00 92.56 151 LEU A O 1
ATOM 1257 N N . VAL A 1 152 ? 8.768 -15.986 -7.656 1.00 92.56 152 VAL A N 1
ATOM 1258 C CA . VAL A 1 152 ? 9.152 -15.309 -8.901 1.00 92.56 152 VAL A CA 1
ATOM 1259 C C . VAL A 1 152 ? 10.584 -14.761 -8.830 1.00 92.56 152 VAL A C 1
ATOM 1261 O O . VAL A 1 152 ? 11.284 -14.706 -9.835 1.00 92.56 152 VAL A O 1
ATOM 1264 N N . GLY A 1 153 ? 11.047 -14.349 -7.648 1.00 88.25 153 GLY A N 1
ATOM 1265 C CA . GLY A 1 153 ? 12.372 -13.753 -7.449 1.00 88.25 153 GLY A CA 1
ATOM 1266 C C . GLY A 1 153 ? 12.466 -12.260 -7.796 1.00 88.25 153 GLY A C 1
ATOM 1267 O O . GLY A 1 153 ? 13.537 -11.672 -7.654 1.00 88.25 153 GLY A O 1
ATOM 1268 N N . ILE A 1 154 ? 11.363 -11.631 -8.216 1.00 89.00 154 ILE A N 1
ATOM 1269 C CA . ILE A 1 154 ? 11.253 -10.188 -8.489 1.00 89.00 154 ILE A CA 1
ATOM 1270 C C . ILE A 1 154 ? 9.957 -9.610 -7.904 1.00 89.00 154 ILE A C 1
ATOM 1272 O O . ILE A 1 154 ? 9.040 -10.342 -7.526 1.00 89.00 154 ILE A O 1
ATOM 1276 N N . VAL A 1 155 ? 9.866 -8.277 -7.851 1.00 91.06 155 VAL A N 1
ATOM 1277 C CA . VAL A 1 155 ? 8.643 -7.562 -7.449 1.00 91.06 155 VAL A CA 1
ATOM 1278 C C . VAL A 1 155 ? 7.655 -7.516 -8.621 1.00 91.06 155 VAL A C 1
ATOM 1280 O O . VAL A 1 155 ? 7.508 -6.489 -9.269 1.00 91.06 155 VAL A O 1
ATOM 1283 N N . SER A 1 156 ? 7.023 -8.651 -8.916 1.00 92.94 156 SER A N 1
ATOM 1284 C CA . SER A 1 156 ? 6.179 -8.825 -10.105 1.00 92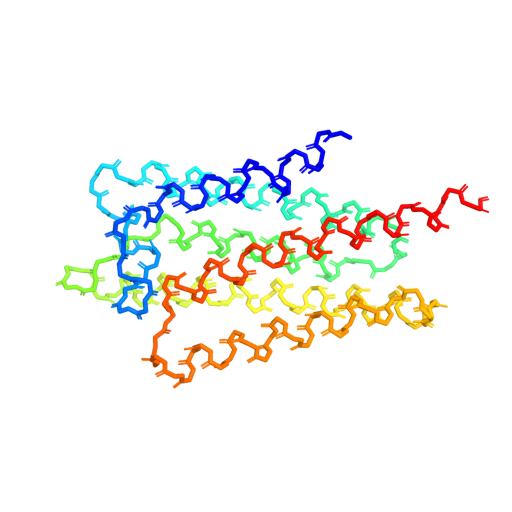.94 156 SER A CA 1
ATOM 1285 C C . SER A 1 156 ? 4.875 -8.020 -10.074 1.00 92.94 156 SER A C 1
ATOM 1287 O O . SER A 1 156 ? 4.342 -7.673 -9.019 1.00 92.94 156 SER A O 1
ATOM 1289 N N . THR A 1 157 ? 4.283 -7.817 -11.251 1.00 92.62 157 THR A N 1
ATOM 1290 C CA . THR A 1 157 ? 2.980 -7.160 -11.425 1.00 92.62 157 THR A CA 1
ATOM 1291 C C . THR A 1 157 ? 1.893 -7.860 -10.606 1.00 92.62 157 THR A C 1
ATOM 1293 O O . THR A 1 157 ? 1.078 -7.197 -9.968 1.00 92.62 157 THR A O 1
ATOM 1296 N N . ALA A 1 158 ? 1.886 -9.197 -10.576 1.00 93.19 158 ALA A N 1
ATOM 1297 C CA . ALA A 1 158 ? 0.958 -9.988 -9.771 1.00 93.19 158 ALA A CA 1
ATOM 1298 C C . ALA A 1 158 ? 1.066 -9.640 -8.280 1.00 93.19 158 ALA A C 1
ATOM 1300 O O . ALA A 1 158 ? 0.046 -9.432 -7.620 1.00 93.19 158 ALA A O 1
ATOM 1301 N N . LEU A 1 159 ? 2.297 -9.533 -7.769 1.00 95.50 159 LEU A N 1
ATOM 1302 C CA . LEU A 1 159 ? 2.567 -9.138 -6.392 1.00 95.50 159 LEU A CA 1
ATOM 1303 C C . LEU A 1 159 ? 2.088 -7.709 -6.117 1.00 95.50 159 LEU A C 1
ATOM 1305 O O . LEU A 1 159 ? 1.364 -7.488 -5.147 1.00 95.50 159 LEU A O 1
ATOM 1309 N N . GLU A 1 160 ? 2.447 -6.749 -6.967 1.00 94.44 160 GLU A N 1
ATOM 1310 C CA . GLU A 1 160 ? 2.090 -5.336 -6.789 1.00 94.44 160 GLU A CA 1
ATOM 1311 C C . GLU A 1 160 ? 0.569 -5.121 -6.806 1.00 94.44 160 GLU A C 1
ATOM 1313 O O . GLU A 1 160 ? 0.017 -4.409 -5.959 1.00 94.44 160 GLU A O 1
ATOM 1318 N N . VAL A 1 161 ? -0.136 -5.790 -7.721 1.00 95.12 161 VAL A N 1
ATOM 1319 C CA . VAL A 1 161 ? -1.600 -5.730 -7.837 1.00 95.12 161 VAL A CA 1
ATOM 1320 C C . VAL A 1 161 ? -2.265 -6.399 -6.637 1.00 95.12 161 VAL A C 1
ATOM 1322 O O . VAL A 1 161 ? -3.149 -5.806 -6.019 1.00 95.12 161 VAL A O 1
ATOM 1325 N N . PHE A 1 162 ? -1.827 -7.602 -6.255 1.00 96.75 162 PHE A N 1
ATOM 1326 C CA . PHE A 1 162 ? -2.354 -8.287 -5.075 1.00 96.75 162 PHE A CA 1
ATOM 1327 C C . PHE A 1 162 ? -2.172 -7.444 -3.810 1.00 96.75 162 PHE A C 1
ATOM 1329 O O . PHE A 1 162 ? -3.130 -7.231 -3.061 1.00 96.75 162 PHE A O 1
ATOM 1336 N N . PHE A 1 163 ? -0.959 -6.940 -3.585 1.00 97.25 163 PHE A N 1
ATOM 1337 C CA . PHE A 1 163 ? -0.612 -6.161 -2.404 1.00 97.25 163 PHE A CA 1
ATOM 1338 C C . PHE A 1 163 ? -1.419 -4.861 -2.326 1.00 97.25 163 PHE A C 1
ATOM 1340 O O . PHE A 1 163 ? -2.037 -4.576 -1.296 1.00 97.25 163 PHE A O 1
ATOM 1347 N N . SER A 1 164 ? -1.454 -4.089 -3.417 1.00 96.06 164 SER A N 1
ATOM 1348 C CA . SER A 1 164 ? -2.145 -2.796 -3.462 1.00 96.06 164 SER A CA 1
ATOM 1349 C C . SER A 1 164 ? -3.653 -2.942 -3.253 1.00 96.06 164 SER A C 1
ATOM 1351 O O . SER A 1 164 ? -4.209 -2.286 -2.369 1.00 96.06 164 SER A O 1
ATOM 1353 N N . LEU A 1 165 ? -4.315 -3.843 -3.988 1.00 97.06 165 LEU A N 1
ATOM 1354 C CA . LEU A 1 165 ? -5.762 -4.045 -3.879 1.00 97.06 165 LEU A CA 1
ATOM 1355 C C . LEU A 1 165 ? -6.160 -4.613 -2.514 1.00 97.06 165 LEU A C 1
ATOM 1357 O O . LEU A 1 165 ? -7.125 -4.140 -1.907 1.00 97.06 165 LEU A O 1
ATOM 1361 N N . SER A 1 166 ? -5.390 -5.563 -1.978 1.00 97.88 166 SER A N 1
ATOM 1362 C CA . SER A 1 166 ? -5.675 -6.134 -0.658 1.00 97.88 166 SER A CA 1
ATOM 1363 C C . SER A 1 166 ? -5.525 -5.096 0.456 1.00 97.88 166 SER A C 1
ATOM 1365 O O . SER A 1 166 ? -6.391 -4.996 1.328 1.00 97.88 166 SER A O 1
ATOM 1367 N N . CYS A 1 167 ? -4.480 -4.261 0.408 1.00 97.94 167 CYS A N 1
ATOM 1368 C CA . CYS A 1 167 ? -4.297 -3.164 1.360 1.00 97.94 167 CYS A CA 1
ATOM 1369 C C . CYS A 1 167 ? -5.402 -2.102 1.240 1.00 97.94 167 CYS A C 1
ATOM 1371 O O . CYS A 1 167 ? -5.864 -1.581 2.260 1.00 97.94 167 CYS A O 1
ATOM 1373 N N . VAL A 1 168 ? -5.865 -1.800 0.022 1.00 97.69 168 VAL A N 1
ATOM 1374 C CA . VAL A 1 168 ? -6.982 -0.874 -0.233 1.00 97.69 168 VAL A CA 1
ATOM 1375 C C . VAL A 1 168 ? -8.264 -1.366 0.442 1.00 97.69 168 VAL A C 1
ATOM 1377 O O . VAL A 1 168 ? -8.909 -0.596 1.166 1.00 97.69 168 VAL A O 1
ATOM 1380 N N . VAL A 1 169 ? -8.601 -2.647 0.269 1.00 97.50 169 VAL A N 1
ATOM 1381 C CA . VAL A 1 169 ? -9.781 -3.281 0.879 1.00 97.50 169 VAL A CA 1
ATOM 1382 C C . VAL A 1 169 ? -9.656 -3.343 2.401 1.00 97.50 169 VAL A C 1
ATOM 1384 O O . VAL A 1 169 ? -10.568 -2.903 3.106 1.00 97.50 169 VAL A O 1
ATOM 1387 N N . LEU A 1 170 ? -8.517 -3.815 2.920 1.00 97.75 170 LEU A N 1
ATOM 1388 C CA . LEU A 1 170 ? -8.270 -3.912 4.361 1.00 97.75 170 LEU A CA 1
ATOM 1389 C C . LEU A 1 170 ? -8.406 -2.547 5.040 1.00 97.75 170 LEU A C 1
ATOM 1391 O O . LEU A 1 170 ? -9.104 -2.432 6.044 1.00 97.75 170 LEU A O 1
ATOM 1395 N N . THR A 1 171 ? -7.803 -1.502 4.468 1.00 97.38 171 THR A N 1
ATOM 1396 C CA . THR A 1 171 ? -7.845 -0.143 5.032 1.00 97.38 171 THR A CA 1
ATOM 1397 C C . THR A 1 171 ? -9.264 0.430 5.032 1.00 97.38 171 THR A C 1
ATOM 1399 O O . THR A 1 171 ? -9.663 1.084 5.995 1.00 97.38 171 THR A O 1
ATOM 1402 N N . CYS A 1 172 ? -10.056 0.158 3.988 1.00 96.81 172 CYS A N 1
ATOM 1403 C CA . CYS A 1 172 ? -11.463 0.565 3.919 1.00 96.81 172 CYS A CA 1
ATOM 1404 C C . CYS A 1 172 ? -12.285 -0.046 5.051 1.00 96.81 172 CYS A C 1
ATOM 1406 O O . CYS A 1 172 ? -13.000 0.659 5.765 1.00 96.81 172 CYS A O 1
ATOM 1408 N N . ASN A 1 173 ? -12.185 -1.365 5.204 1.00 95.69 173 ASN A N 1
ATOM 1409 C CA . ASN A 1 173 ? -12.976 -2.097 6.182 1.00 95.69 173 ASN A CA 1
ATOM 1410 C C . ASN A 1 173 ? -12.517 -1.760 7.605 1.00 95.69 173 ASN A C 1
ATOM 1412 O O . ASN A 1 173 ? -13.353 -1.510 8.466 1.00 95.69 173 ASN A O 1
ATOM 1416 N N . LEU A 1 174 ? -11.206 -1.607 7.818 1.00 95.31 174 LEU A N 1
ATOM 1417 C CA . LEU A 1 174 ? -10.654 -1.148 9.089 1.00 95.31 174 LEU A CA 1
ATOM 1418 C C . LEU A 1 174 ? -11.173 0.247 9.461 1.00 95.31 174 LEU A C 1
ATOM 1420 O O . LEU A 1 174 ? -11.565 0.471 10.602 1.00 95.31 174 LEU A O 1
ATOM 1424 N N . TYR A 1 175 ? -11.221 1.181 8.506 1.00 95.31 175 TYR A N 1
ATOM 1425 C CA . TYR A 1 175 ? -11.789 2.508 8.744 1.00 95.31 175 TYR A CA 1
ATOM 1426 C C . TYR A 1 175 ? -13.263 2.444 9.153 1.00 95.31 175 TYR A C 1
ATOM 1428 O O . TYR A 1 175 ? -13.657 3.146 10.083 1.00 95.31 175 TYR A O 1
ATOM 1436 N N . LYS A 1 176 ? -14.072 1.608 8.492 1.00 93.94 176 LYS A N 1
ATOM 1437 C CA . LYS A 1 176 ? -15.486 1.426 8.856 1.00 93.94 176 LYS A CA 1
ATOM 1438 C C . LYS A 1 176 ? -15.631 0.878 10.273 1.00 93.94 176 LYS A C 1
ATOM 1440 O O . LYS A 1 176 ? -16.369 1.470 11.048 1.00 93.94 176 LYS A O 1
ATOM 1445 N N . GLN A 1 177 ? -14.852 -0.142 10.633 1.00 93.62 177 GLN A N 1
ATOM 1446 C CA . GLN A 1 177 ? -14.860 -0.719 11.980 1.00 93.62 177 GLN A CA 1
ATOM 1447 C C . GLN A 1 177 ? -14.523 0.319 13.056 1.00 93.62 177 GLN A C 1
ATOM 1449 O O . GLN A 1 177 ? -15.223 0.451 14.057 1.00 93.62 177 GLN A O 1
ATOM 1454 N N . VAL A 1 178 ? -13.451 1.086 12.834 1.00 91.19 178 VAL A N 1
ATOM 1455 C CA . VAL A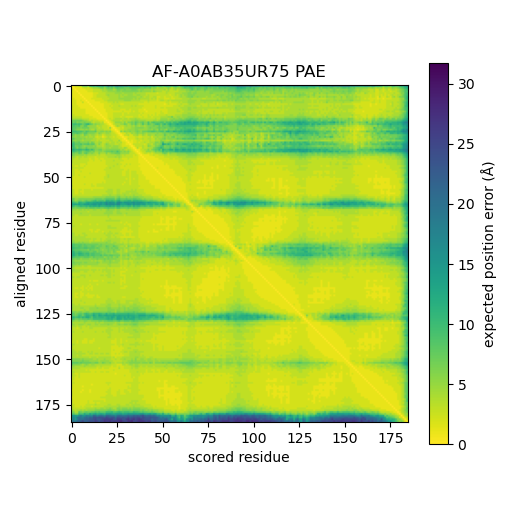 1 178 ? -13.017 2.147 13.756 1.00 91.19 178 VAL A CA 1
ATOM 1456 C C . VAL A 1 178 ? -14.068 3.252 13.850 1.00 91.19 178 VAL A C 1
ATOM 1458 O O . VAL A 1 178 ? -14.242 3.857 14.909 1.00 91.19 178 VAL A O 1
ATOM 1461 N N . LYS A 1 179 ? -14.763 3.542 12.748 1.00 89.12 179 LYS A N 1
ATOM 1462 C CA . LYS A 1 179 ? -15.844 4.523 12.724 1.00 89.12 179 LYS A CA 1
ATOM 1463 C C . LYS A 1 179 ? -17.045 4.040 13.547 1.00 89.12 179 LYS A C 1
ATOM 1465 O O . LYS A 1 179 ? -17.501 4.798 14.392 1.00 89.12 179 LYS A O 1
ATOM 1470 N N . GLU A 1 180 ? -17.506 2.811 13.332 1.00 86.50 180 GLU A N 1
ATOM 1471 C CA . GLU A 1 180 ? -18.662 2.228 14.030 1.00 86.50 180 GLU A CA 1
ATOM 1472 C C . GLU A 1 180 ? -18.458 2.199 15.550 1.00 86.50 180 GLU A C 1
ATOM 1474 O O . GLU A 1 180 ? -19.342 2.607 16.292 1.00 86.50 180 GLU A O 1
ATOM 1479 N N . HIS A 1 181 ? -17.260 1.841 16.023 1.00 80.81 181 HIS A N 1
ATOM 1480 C CA . HIS A 1 181 ? -16.947 1.844 17.460 1.00 80.81 181 HIS A CA 1
ATOM 1481 C C . HIS A 1 181 ? -17.011 3.228 18.128 1.00 80.81 181 HIS A C 1
ATOM 1483 O O . HIS A 1 181 ? -17.199 3.309 19.336 1.00 80.81 181 HIS A O 1
ATOM 1489 N N . ASN A 1 182 ? -16.841 4.316 17.371 1.00 65.31 182 ASN A N 1
ATOM 1490 C CA . ASN A 1 182 ? -16.897 5.682 17.904 1.00 65.31 182 ASN A CA 1
ATOM 1491 C C . ASN A 1 182 ? -18.289 6.321 17.803 1.00 65.31 182 ASN A C 1
ATOM 1493 O O . ASN A 1 182 ? -18.480 7.392 18.359 1.00 65.31 182 ASN A O 1
ATOM 1497 N N . GLU A 1 183 ? -19.236 5.725 17.074 1.00 59.44 183 GLU A N 1
ATOM 1498 C CA . GLU A 1 183 ? -20.628 6.208 17.023 1.00 59.44 183 GLU A CA 1
ATOM 1499 C C . GLU A 1 183 ? -21.489 5.610 18.160 1.00 59.44 183 GLU A C 1
ATOM 1501 O O . GLU A 1 183 ? -22.651 5.974 18.302 1.00 59.44 183 GLU A O 1
ATOM 1506 N N . ILE A 1 184 ? -20.921 4.710 18.978 1.00 52.28 184 ILE A N 1
ATOM 1507 C CA . ILE A 1 184 ? -21.598 3.995 20.080 1.00 52.28 184 ILE A CA 1
ATOM 1508 C C . ILE A 1 184 ? -21.274 4.617 21.467 1.00 52.28 184 ILE A C 1
ATOM 1510 O O . ILE A 1 184 ? -21.799 4.178 22.492 1.00 52.28 184 ILE A O 1
ATOM 1514 N N . HIS A 1 185 ? -20.454 5.672 21.516 1.00 41.53 185 HIS A N 1
ATOM 1515 C CA . HIS A 1 185 ? -20.084 6.418 22.729 1.00 41.53 185 HIS A CA 1
ATOM 1516 C C . HIS A 1 185 ? -20.351 7.913 22.561 1.00 41.53 185 HIS A C 1
ATOM 1518 O O . HIS A 1 185 ? -20.698 8.547 23.581 1.00 41.53 185 HIS A O 1
#

Nearest PDB structures (foldseek):
  3ajm-assembly1_B  TM=3.017E-01  e=1.220E+00  Homo sapiens
  7bmh-assembly2_B  TM=3.444E-01  e=5.229E+00  Plenodomus lingam
  3rqf-assembly1_D  TM=2.167E-01  e=1.755E+00  Homo sapiens
  7bmh-assembly1_A  TM=3.014E-01  e=4.996E+00  Plenodomus lingam

Secondary structure (DSSP, 8-state):
-HHHHIIIIIHHHHHHHHTTT--TTTS-HHHHHHSTTTHHHHHHHHHHHHHHHHHHHHHHHTTSTT-HHHHHHHHHHHHHHHHHHHS---TTT-HHHHHHHHHHHHHHHHHHHHHHHHHHHHHHHH-HHHHHHHHHHHHHHHHHHHHHHHHHSS--HHHHHHHHHHHHHHHHHHHHHHHHHHS--

Organism: NCBI:txid1034346

Foldseek 3Di:
DVLCCLQPPVLLVLLCVLCVPHDQQQAASLVSCLPPVRLVSLLVSLVSLLVLCLVLLVLLLVLDPDCVVLNVLSVQLSVLSNLLSPQHQDCVPCVPSNVSNQVSPVSSLVSLLVSQCVSLVVVCVVPVPLSVVLNVLSVVLVVVLVVSCVVRVDCGNNSVSSNSSSSSVSSSVSSVSSVVVVVVD

Radius of gyration: 16.75 Å; Cα contacts (8 Å, |Δi|>4): 179; chains: 1; bounding box: 42×29×47 Å

Solvent-accessible surface area (backbone atoms only — not comparable to full-atom values): 9807 Å² total; per-residue (Å²): 109,71,66,56,44,42,50,73,42,51,54,50,51,51,54,55,61,70,49,64,90,58,56,43,70,87,34,39,56,56,48,62,20,55,38,90,91,25,40,65,60,38,39,51,48,51,50,53,54,42,51,52,50,53,55,48,50,52,62,48,38,74,75,43,97,82,39,66,66,53,53,52,47,49,54,50,20,45,50,28,39,52,52,16,64,72,33,60,41,42,60,94,83,36,52,67,43,23,50,52,19,51,53,26,42,51,50,17,51,52,42,50,51,52,44,50,52,51,54,44,52,53,49,26,73,76,42,49,82,81,32,45,63,58,48,53,49,50,51,48,52,52,52,54,43,49,47,46,34,67,75,62,71,47,82,16,23,49,40,54,51,51,52,52,53,50,51,46,46,49,52,53,55,50,40,49,54,59,49,55,66,60,75,78,112

Mean predicted aligned error: 4.2 Å

pLDDT: mean 91.24, std 7.63, range [41.53, 98.25]

Sequence (185 aa):
MLLNLMTYVLIPAYTLLFIKGSHLFDSNFSVHGNLPSNQLAFLLWGVLVSIYFYVLINRILMRFQEARLESILLKIAILLLFMAVTTPYLPEQFPFQSKLHIVFAFLASLLLLLILYRIVGRAYRQHRSDYRIYLYSLHFITAMSCLFFLLVGIVSTALEVFFSLSCVVLTCNLYKQVKEHNEIH